Protein AF-A0A812U2S3-F1 (afdb_monomer_lite)

Organism: Symbiodinium pilosum (NCBI:txid2952)

Secondary structure (DSSP, 8-state):
--HHHHHSTT---GGGS-HHHHHHHHHHHHTTTT----BPPHHHHHHHHHHIIIIIHHHHHHHHHHTT-----GGGSBHHHHHHHHHH--SS-S-TTS--TTPPPHHHHHHHHHHHTTPPTT--EEEEEEE-STT-EEEEEEE--GGGGGTS-TTS-SEEE---BSSHHHHHHHHHHHHHHHHHHTT--

Foldseek 3Di:
DDLCVVQPVVDPDVVPGDPVSVVVVVVCVVVCVVPDQAFADPVLQVLLVVLVLQQCQVVLVVLCVVVPHDDSRSRVHGNVSSVVSSVVDDPVPSPPPDCNNDPPQLLRVLQVLVVVLVDDRPQKDWDKDWDDDPQTWIAIKIAHPPCVCVRDDVPDDRIFIFDTHNDPVVRVSRSSVRVSVSCVVVVSD

Radius of gyration: 26.61 Å; chains: 1; bounding box: 60×40×67 Å

Structure (mmCIF, N/CA/C/O backbone):
data_AF-A0A812U2S3-F1
#
_entry.id   AF-A0A812U2S3-F1
#
loop_
_atom_site.group_PDB
_atom_site.id
_atom_site.type_symbol
_atom_site.label_atom_id
_atom_site.label_alt_id
_atom_site.label_comp_id
_atom_site.label_asym_id
_atom_site.label_entity_id
_atom_site.label_seq_id
_atom_site.pdbx_PDB_ins_code
_atom_site.Cartn_x
_atom_site.Cartn_y
_atom_site.Cartn_z
_atom_site.occupancy
_atom_site.B_iso_or_equiv
_atom_site.auth_seq_id
_atom_site.auth_comp_id
_atom_site.auth_asym_id
_atom_site.auth_atom_id
_atom_site.pdbx_PDB_model_num
ATOM 1 N N . MET A 1 1 ? 23.421 -7.971 -20.730 1.00 55.56 1 MET A N 1
ATOM 2 C CA . MET A 1 1 ? 24.072 -6.638 -20.665 1.00 55.56 1 MET A CA 1
ATOM 3 C C . MET A 1 1 ? 23.275 -5.673 -21.524 1.00 55.56 1 MET A C 1
ATOM 5 O O . MET A 1 1 ? 22.844 -6.083 -22.593 1.00 55.56 1 MET A O 1
ATOM 9 N N . ASN A 1 2 ? 23.043 -4.443 -21.063 1.00 81.25 2 ASN A N 1
ATOM 10 C CA . ASN A 1 2 ? 22.184 -3.478 -21.749 1.00 81.25 2 ASN A CA 1
ATOM 11 C C . ASN A 1 2 ? 22.918 -2.851 -22.953 1.00 81.25 2 ASN A C 1
ATOM 13 O O . ASN A 1 2 ? 24.021 -2.327 -22.795 1.00 81.25 2 ASN A O 1
ATOM 17 N N . TYR A 1 3 ? 22.331 -2.903 -24.154 1.00 87.00 3 TYR A N 1
ATOM 18 C CA . TYR A 1 3 ? 22.928 -2.325 -25.369 1.00 87.00 3 TYR A CA 1
ATOM 19 C C . TYR A 1 3 ? 23.247 -0.833 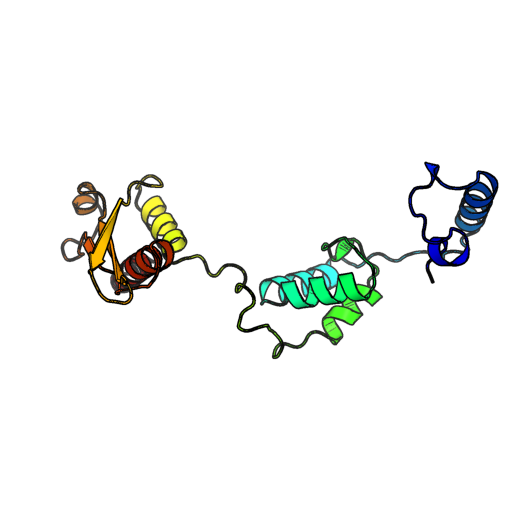-25.196 1.00 87.00 3 TYR A C 1
ATOM 21 O O . TYR A 1 3 ? 24.317 -0.384 -25.606 1.00 87.00 3 TYR A O 1
ATOM 29 N N . CYS A 1 4 ? 22.370 -0.084 -24.515 1.00 86.94 4 CYS A N 1
ATOM 30 C CA . CYS A 1 4 ? 22.551 1.350 -24.289 1.00 86.94 4 CYS A CA 1
ATOM 31 C C . CYS A 1 4 ? 23.781 1.676 -23.427 1.00 86.94 4 CYS A C 1
ATOM 33 O O . CYS A 1 4 ? 24.408 2.715 -23.614 1.00 86.94 4 CYS A O 1
ATOM 35 N N . GLU A 1 5 ? 24.138 0.811 -22.476 1.00 86.75 5 GLU A N 1
ATOM 36 C CA . GLU A 1 5 ? 25.301 1.031 -21.604 1.00 86.75 5 GLU A CA 1
ATOM 37 C C . GLU A 1 5 ? 26.612 0.871 -22.374 1.00 86.75 5 GLU A C 1
ATOM 39 O O . GLU A 1 5 ? 27.542 1.645 -22.170 1.00 86.75 5 GLU A O 1
ATOM 44 N N . ARG A 1 6 ? 26.672 -0.099 -23.296 1.00 89.94 6 ARG A N 1
ATOM 45 C CA . ARG A 1 6 ? 27.870 -0.373 -24.102 1.00 89.94 6 ARG A CA 1
ATOM 46 C C . ARG A 1 6 ? 28.031 0.573 -25.287 1.00 89.94 6 ARG A C 1
ATOM 48 O O . ARG A 1 6 ? 29.148 0.981 -25.575 1.00 89.94 6 ARG A O 1
ATOM 55 N N . ASN A 1 7 ? 26.934 0.885 -25.975 1.00 91.44 7 ASN A N 1
ATOM 56 C CA . ASN A 1 7 ? 26.986 1.529 -27.291 1.00 91.44 7 ASN A CA 1
ATOM 57 C C . ASN A 1 7 ? 26.410 2.951 -27.303 1.00 91.44 7 ASN A C 1
ATOM 59 O O . ASN A 1 7 ? 26.584 3.668 -28.281 1.00 91.44 7 ASN A O 1
ATOM 63 N N . CYS A 1 8 ? 25.713 3.372 -26.243 1.00 90.00 8 CYS A N 1
ATOM 64 C CA . CYS A 1 8 ? 24.950 4.623 -26.246 1.00 90.00 8 CYS A CA 1
ATOM 65 C C . CYS A 1 8 ? 25.267 5.548 -25.062 1.00 90.00 8 CYS A C 1
ATOM 67 O O . CYS A 1 8 ? 24.461 6.423 -24.757 1.00 90.00 8 CYS A O 1
ATOM 69 N N . PHE A 1 9 ? 26.386 5.356 -24.351 1.00 89.88 9 PHE A N 1
ATOM 70 C CA . PHE A 1 9 ? 26.747 6.153 -23.163 1.00 89.88 9 PHE A CA 1
ATOM 71 C C . PHE A 1 9 ? 25.614 6.248 -22.122 1.00 89.88 9 PHE A C 1
ATOM 73 O O . PHE A 1 9 ? 25.422 7.275 -21.477 1.00 89.88 9 PHE A O 1
ATOM 80 N N . SER A 1 10 ? 24.826 5.178 -21.968 1.00 88.62 10 SER A N 1
ATOM 81 C CA . SER A 1 10 ? 23.636 5.129 -21.100 1.00 88.62 10 SER A CA 1
ATOM 82 C C . SER A 1 10 ? 22.473 6.054 -21.498 1.00 88.62 10 SER A C 1
ATOM 84 O O . SER A 1 10 ? 21.500 6.173 -20.746 1.00 88.62 10 SER A O 1
ATOM 86 N N . ILE A 1 11 ? 22.504 6.673 -22.682 1.00 88.44 11 ILE A N 1
ATOM 87 C CA . ILE A 1 11 ? 21.376 7.429 -23.233 1.00 88.44 11 ILE A CA 1
ATOM 88 C C . ILE A 1 11 ? 20.291 6.437 -23.668 1.00 88.44 11 ILE A C 1
ATOM 90 O O . ILE A 1 11 ? 20.520 5.549 -24.486 1.00 88.44 11 ILE A O 1
ATOM 94 N N . ARG A 1 12 ? 19.091 6.587 -23.094 1.00 87.75 12 ARG A N 1
ATOM 95 C CA . ARG A 1 12 ? 17.937 5.702 -23.346 1.00 87.75 12 ARG A CA 1
ATOM 96 C C . ARG A 1 12 ? 16.897 6.304 -24.292 1.00 87.75 12 ARG A C 1
ATOM 98 O O . ARG A 1 12 ? 16.032 5.585 -24.773 1.00 87.75 12 ARG A O 1
ATOM 105 N N . ASN A 1 13 ? 16.947 7.617 -24.520 1.00 89.88 13 ASN A N 1
ATOM 106 C CA . ASN A 1 13 ? 16.038 8.288 -25.443 1.00 89.88 13 ASN A CA 1
ATOM 107 C C . ASN A 1 13 ? 16.608 8.196 -26.871 1.00 89.88 13 ASN A C 1
ATOM 109 O O . ASN A 1 13 ? 17.650 8.809 -27.113 1.00 89.88 13 ASN A O 1
ATOM 113 N N . PRO A 1 14 ? 15.953 7.489 -27.812 1.00 92.94 14 PRO A N 1
ATOM 114 C CA . PRO A 1 14 ? 16.480 7.295 -29.162 1.00 92.94 14 PRO A CA 1
ATOM 115 C C . PRO A 1 14 ? 16.635 8.600 -29.955 1.00 92.94 14 PRO A C 1
ATOM 117 O O . PRO A 1 14 ? 17.506 8.674 -30.812 1.00 92.94 14 PRO A O 1
ATOM 120 N N . TYR A 1 15 ? 15.868 9.652 -29.639 1.00 95.06 15 TYR A N 1
ATOM 121 C CA . TYR A 1 15 ? 15.997 10.961 -30.298 1.00 95.06 15 TYR A CA 1
ATOM 122 C C . TYR A 1 15 ? 17.316 11.682 -29.986 1.00 95.06 15 TYR A C 1
ATOM 124 O O . TYR A 1 15 ? 17.693 12.607 -30.698 1.00 95.06 15 TYR A O 1
ATOM 132 N N . ASN A 1 16 ? 18.014 11.259 -28.930 1.00 95.94 16 ASN A N 1
ATOM 133 C CA . ASN A 1 16 ? 19.301 11.819 -28.522 1.00 95.94 16 ASN A CA 1
ATOM 134 C C . ASN A 1 16 ? 20.486 10.960 -28.995 1.00 95.94 16 ASN A C 1
ATOM 136 O O . ASN A 1 16 ? 21.615 11.199 -28.566 1.00 95.94 16 ASN A O 1
ATOM 140 N N . LEU A 1 17 ? 20.238 9.931 -29.810 1.00 95.50 17 LEU A N 1
ATOM 141 C CA . LEU A 1 17 ? 21.271 9.038 -30.322 1.00 95.50 17 LEU A CA 1
ATOM 142 C C . LEU A 1 17 ? 21.637 9.395 -31.767 1.00 95.50 17 LEU A C 1
ATOM 144 O O . LEU A 1 17 ? 20.761 9.789 -32.540 1.00 95.50 17 LEU A O 1
ATOM 148 N N . PRO A 1 18 ? 22.910 9.219 -32.160 1.00 96.06 18 PRO A N 1
ATOM 149 C CA . PRO A 1 18 ? 23.306 9.255 -33.561 1.00 96.06 18 PRO A CA 1
ATOM 150 C C . PRO A 1 18 ? 22.506 8.251 -34.409 1.00 96.06 18 PRO A C 1
ATOM 152 O O . PRO A 1 18 ? 22.180 7.149 -33.957 1.00 96.06 18 PRO A O 1
ATOM 155 N N . ALA A 1 19 ? 22.180 8.636 -35.645 1.00 96.50 19 ALA A N 1
ATOM 156 C CA . ALA A 1 19 ? 21.325 7.840 -36.527 1.00 96.50 19 ALA A CA 1
ATOM 157 C C . ALA A 1 19 ? 21.929 6.465 -36.871 1.00 96.50 19 ALA A C 1
ATOM 159 O O . ALA A 1 19 ? 21.199 5.484 -36.996 1.00 96.50 19 ALA A O 1
ATOM 160 N N . ASP A 1 20 ? 23.253 6.386 -36.983 1.00 96.38 20 ASP A N 1
ATOM 161 C CA . ASP A 1 20 ? 24.019 5.161 -37.212 1.00 96.38 20 ASP A CA 1
ATOM 162 C C . ASP A 1 20 ? 23.902 4.171 -36.044 1.00 96.38 20 ASP A C 1
ATOM 164 O O . ASP A 1 20 ? 23.697 2.980 -36.273 1.00 96.38 20 ASP A O 1
ATOM 168 N N . VAL A 1 21 ? 23.920 4.654 -34.798 1.00 95.38 21 VAL A N 1
ATOM 169 C CA . VAL A 1 21 ? 23.727 3.812 -33.602 1.00 95.38 21 VAL A CA 1
ATOM 170 C C . VAL A 1 21 ? 22.309 3.233 -33.556 1.00 95.38 21 VAL A C 1
ATOM 172 O O . VAL A 1 21 ? 22.123 2.053 -33.260 1.00 95.38 21 VAL A O 1
ATOM 175 N N . VAL A 1 22 ? 21.293 4.041 -33.880 1.00 95.94 22 VAL A N 1
ATOM 176 C CA . VAL A 1 22 ? 19.899 3.565 -33.947 1.00 95.94 22 VAL A CA 1
ATOM 177 C C . VAL A 1 22 ? 19.724 2.547 -35.078 1.00 95.94 22 VAL A C 1
ATOM 179 O O . VAL A 1 22 ? 19.037 1.540 -34.897 1.00 95.94 22 VAL A O 1
ATOM 182 N N . ALA A 1 23 ? 20.364 2.773 -36.229 1.00 95.88 23 ALA A N 1
ATOM 183 C CA . ALA A 1 23 ? 20.330 1.849 -37.357 1.00 95.88 23 ALA A CA 1
ATOM 184 C C . ALA A 1 23 ? 20.982 0.493 -37.023 1.00 95.88 23 ALA A C 1
ATOM 186 O O . ALA A 1 23 ? 20.361 -0.539 -37.284 1.00 95.88 23 ALA A O 1
ATOM 187 N N . ASP A 1 24 ? 22.166 0.482 -36.394 1.00 95.88 24 ASP A N 1
ATOM 188 C CA . ASP A 1 24 ? 22.830 -0.750 -35.930 1.00 95.88 24 ASP A CA 1
ATOM 189 C C . ASP A 1 24 ? 21.950 -1.507 -34.926 1.00 95.88 24 ASP A C 1
ATOM 191 O O . ASP A 1 24 ? 21.725 -2.708 -35.083 1.00 95.88 24 ASP A O 1
ATOM 195 N N . PHE A 1 25 ? 21.366 -0.810 -33.946 1.00 94.75 25 PHE A N 1
ATOM 196 C CA . PHE A 1 25 ? 20.456 -1.430 -32.983 1.00 94.75 25 PHE A CA 1
ATOM 197 C C . PHE A 1 25 ? 19.269 -2.123 -33.667 1.00 94.75 25 PHE A C 1
ATOM 199 O O . PHE A 1 25 ? 18.984 -3.288 -33.388 1.00 94.75 25 PHE A O 1
ATOM 206 N N . LEU A 1 26 ? 18.582 -1.427 -34.580 1.00 94.88 26 LEU A N 1
ATOM 207 C CA . LEU A 1 26 ? 17.431 -1.981 -35.298 1.00 94.88 26 LEU A CA 1
ATOM 208 C C . LEU A 1 26 ? 17.824 -3.162 -36.190 1.00 94.88 26 LEU A C 1
ATOM 210 O O . LEU A 1 26 ? 17.052 -4.115 -36.310 1.00 94.88 26 LEU A O 1
ATOM 214 N N . GLN A 1 27 ? 19.007 -3.117 -36.806 1.00 96.25 27 GLN A N 1
ATOM 215 C CA . GLN A 1 27 ? 19.527 -4.220 -37.607 1.00 96.25 27 GLN A CA 1
ATOM 216 C C . GLN A 1 27 ? 19.771 -5.462 -36.742 1.00 96.25 27 GLN A C 1
ATOM 218 O O . GLN A 1 27 ? 19.245 -6.528 -37.052 1.00 96.25 27 GLN A O 1
ATOM 223 N N . ARG A 1 28 ? 20.481 -5.315 -35.620 1.00 94.81 28 ARG A N 1
ATOM 224 C CA . ARG A 1 28 ? 20.727 -6.404 -34.657 1.00 94.81 28 ARG A CA 1
ATOM 225 C C . ARG A 1 28 ? 19.437 -6.965 -34.069 1.00 94.81 28 ARG A C 1
ATOM 227 O O . ARG A 1 28 ? 19.294 -8.173 -33.911 1.00 94.81 28 ARG A O 1
ATOM 234 N N . TYR A 1 29 ? 18.464 -6.097 -33.800 1.00 91.94 29 TYR A N 1
ATOM 235 C CA . TYR A 1 29 ? 17.154 -6.507 -33.304 1.00 91.94 29 TYR A CA 1
ATOM 236 C C . TYR A 1 29 ? 16.396 -7.361 -34.316 1.00 91.94 29 TYR A C 1
ATOM 238 O O . TYR A 1 29 ? 15.892 -8.421 -33.959 1.00 91.94 29 TYR A O 1
ATOM 246 N N . ARG A 1 30 ? 16.384 -6.961 -35.592 1.00 91.25 30 ARG A N 1
ATOM 247 C CA . ARG A 1 30 ? 15.789 -7.764 -36.673 1.00 91.25 30 ARG A CA 1
ATOM 248 C C . ARG A 1 30 ? 16.503 -9.097 -36.887 1.00 91.25 30 ARG A C 1
ATOM 250 O O . ARG A 1 30 ? 15.851 -10.061 -37.268 1.00 91.25 30 ARG A O 1
ATOM 257 N N . ASN A 1 31 ? 17.806 -9.149 -36.627 1.00 94.75 31 ASN A N 1
ATOM 258 C CA . ASN A 1 31 ? 18.595 -10.377 -36.706 1.00 94.75 31 ASN A CA 1
ATOM 259 C C . ASN A 1 31 ? 18.383 -11.314 -35.502 1.00 94.75 31 ASN A C 1
ATOM 261 O O . ASN A 1 31 ? 18.855 -12.446 -35.531 1.00 94.75 31 ASN A O 1
ATOM 265 N N . GLY A 1 32 ? 17.677 -10.866 -34.455 1.00 91.06 32 GLY A N 1
ATOM 266 C CA . GLY A 1 32 ? 17.454 -11.652 -33.241 1.00 91.06 32 GLY A CA 1
ATOM 267 C C . GLY A 1 32 ? 18.642 -11.666 -32.274 1.00 91.06 32 GLY A C 1
ATOM 268 O O . GLY A 1 32 ? 18.648 -12.459 -31.336 1.00 91.06 32 GLY A O 1
ATOM 269 N N . ASP A 1 33 ? 19.624 -10.773 -32.438 1.00 93.12 33 ASP A N 1
ATOM 270 C CA . ASP A 1 33 ? 20.856 -10.749 -31.628 1.00 93.12 33 ASP A CA 1
ATOM 271 C C . ASP A 1 33 ? 20.600 -10.504 -30.128 1.00 93.12 33 ASP A C 1
ATOM 273 O O . ASP A 1 33 ? 21.470 -10.752 -29.290 1.00 93.12 33 ASP A O 1
ATOM 277 N N . PHE A 1 34 ? 19.420 -9.986 -29.773 1.00 87.25 34 PHE A N 1
ATOM 278 C CA . PHE A 1 34 ? 19.023 -9.721 -28.386 1.00 87.25 34 PHE A CA 1
ATOM 279 C C . PHE A 1 34 ? 18.280 -10.887 -27.719 1.00 87.25 34 PHE A C 1
ATOM 281 O O . PHE A 1 34 ? 18.028 -10.812 -26.516 1.00 87.25 34 PHE A O 1
ATOM 288 N N . GLY A 1 35 ? 17.979 -11.955 -28.468 1.00 86.31 35 GLY A N 1
ATOM 289 C CA . GLY A 1 35 ? 17.158 -13.075 -28.012 1.00 86.31 35 GLY A CA 1
ATOM 290 C C . GLY A 1 35 ? 15.682 -12.707 -27.832 1.00 86.31 35 GLY A C 1
ATOM 291 O O . GLY A 1 35 ? 15.306 -11.533 -27.790 1.00 86.31 35 GLY A O 1
ATOM 292 N N . GLU A 1 36 ? 14.834 -13.726 -27.722 1.00 85.31 36 GLU A N 1
ATOM 293 C CA . GLU A 1 36 ? 13.467 -13.537 -27.240 1.00 85.31 36 GLU A CA 1
ATOM 294 C C . GLU A 1 36 ? 13.507 -13.300 -25.728 1.00 85.31 36 GLU A C 1
ATOM 296 O O . GLU A 1 36 ? 14.192 -13.999 -24.979 1.00 85.31 36 GLU A O 1
ATOM 301 N N . VAL A 1 37 ? 12.812 -12.255 -25.281 1.00 85.56 37 VAL A N 1
ATOM 302 C CA . VAL A 1 37 ? 12.647 -11.982 -23.856 1.00 85.56 37 VAL A CA 1
ATOM 303 C C . VAL A 1 37 ? 11.333 -12.608 -23.430 1.00 85.56 37 VAL A C 1
ATOM 305 O O . VAL A 1 37 ? 10.272 -12.019 -23.636 1.00 85.56 37 VAL A O 1
ATOM 308 N N . ASP A 1 38 ? 11.419 -13.783 -22.817 1.00 89.00 38 ASP A N 1
ATOM 309 C CA . ASP A 1 38 ? 10.265 -14.425 -22.197 1.00 89.00 38 ASP A CA 1
ATOM 310 C C . ASP A 1 38 ? 9.816 -13.598 -20.992 1.00 89.00 38 ASP A C 1
ATOM 312 O O . ASP A 1 38 ? 10.457 -13.582 -19.933 1.00 89.00 38 ASP A O 1
ATOM 316 N N . LEU A 1 39 ? 8.722 -12.859 -21.179 1.00 93.44 39 LEU A N 1
ATOM 317 C CA . LEU A 1 39 ? 8.068 -12.135 -20.098 1.00 93.44 39 LEU A CA 1
ATOM 318 C C . LEU A 1 39 ? 7.561 -13.118 -19.041 1.00 93.44 39 LEU A C 1
ATOM 320 O O . LEU A 1 39 ? 7.212 -14.260 -19.331 1.00 93.44 39 LEU A O 1
ATOM 324 N N . CYS A 1 40 ? 7.525 -12.649 -17.798 1.00 95.62 40 CYS A N 1
ATOM 325 C CA . CYS A 1 40 ? 7.061 -13.426 -16.662 1.00 95.62 40 CYS A CA 1
ATOM 326 C C . CYS A 1 40 ? 5.629 -13.928 -16.877 1.00 95.62 40 CYS A C 1
ATOM 328 O O . CYS A 1 40 ? 4.731 -13.148 -17.202 1.00 95.62 40 CYS A O 1
ATOM 330 N N . SER A 1 41 ? 5.408 -15.224 -16.651 1.00 96.62 41 SER A N 1
ATOM 331 C CA . SER A 1 41 ? 4.064 -15.794 -16.655 1.00 96.62 41 SER A CA 1
ATOM 332 C C . SER A 1 41 ? 3.193 -15.213 -15.530 1.00 96.62 41 SER A C 1
ATOM 334 O O . SER A 1 41 ? 3.670 -14.882 -14.439 1.00 96.62 41 SER A O 1
ATOM 336 N N . ASP A 1 42 ? 1.874 -15.159 -15.749 1.00 97.06 42 ASP A N 1
ATOM 337 C CA . ASP A 1 42 ? 0.911 -14.660 -14.751 1.00 97.06 42 ASP A CA 1
ATOM 338 C C . ASP A 1 42 ? 1.019 -15.383 -13.404 1.00 97.06 42 ASP A C 1
ATOM 340 O O . ASP A 1 42 ? 0.791 -14.793 -12.345 1.00 97.06 42 ASP A O 1
ATOM 344 N N . LYS A 1 43 ? 1.396 -16.667 -13.431 1.00 97.56 43 LYS A N 1
ATOM 345 C CA . LYS A 1 43 ? 1.577 -17.491 -12.236 1.00 97.56 43 LYS A CA 1
ATOM 346 C C . LYS A 1 43 ? 2.709 -16.957 -11.354 1.00 97.56 43 LYS A C 1
ATOM 348 O O . LYS A 1 43 ? 2.486 -16.729 -10.166 1.00 97.56 43 LYS A O 1
ATOM 353 N N . VAL A 1 44 ? 3.895 -16.736 -11.922 1.00 97.62 44 VAL A N 1
ATOM 354 C CA . VAL A 1 44 ? 5.073 -16.253 -11.178 1.00 97.62 44 VAL A CA 1
ATOM 355 C C . VAL A 1 44 ? 4.881 -14.791 -10.764 1.00 97.62 44 VAL A C 1
ATOM 357 O O . VAL A 1 44 ? 5.150 -14.416 -9.620 1.00 97.62 44 VAL A O 1
ATOM 360 N N . ALA A 1 45 ? 4.294 -13.969 -11.637 1.00 97.75 45 ALA A N 1
ATOM 361 C CA . ALA A 1 45 ? 3.928 -12.598 -11.299 1.00 97.75 45 ALA A CA 1
ATOM 362 C C . ALA A 1 45 ? 2.932 -12.530 -10.127 1.00 97.75 45 ALA A C 1
ATOM 364 O O . ALA A 1 45 ? 3.067 -11.671 -9.251 1.00 97.75 45 ALA A O 1
ATOM 365 N N . SER A 1 46 ? 1.958 -13.445 -10.070 1.00 97.00 46 SER A N 1
ATOM 366 C CA . SER A 1 46 ? 0.999 -13.532 -8.962 1.00 97.00 46 SER A CA 1
ATOM 367 C C . SER A 1 46 ? 1.679 -13.891 -7.643 1.00 97.00 46 SER A C 1
ATOM 369 O O . SER A 1 46 ? 1.383 -13.269 -6.625 1.00 97.00 46 SER A O 1
ATOM 371 N N . GLN A 1 47 ? 2.648 -14.811 -7.660 1.00 97.75 47 GLN A N 1
ATOM 372 C CA . GLN A 1 47 ? 3.432 -15.154 -6.469 1.00 97.75 47 GLN A CA 1
ATOM 373 C C . GLN A 1 47 ? 4.202 -13.942 -5.928 1.00 97.75 47 GLN A C 1
ATOM 375 O O . GLN A 1 47 ? 4.118 -13.641 -4.737 1.00 97.75 47 GLN A O 1
ATOM 380 N N . ALA A 1 48 ? 4.883 -13.190 -6.798 1.00 97.25 48 ALA A N 1
ATOM 381 C CA . ALA A 1 48 ? 5.568 -11.961 -6.397 1.00 97.25 48 ALA A CA 1
ATOM 382 C C . ALA A 1 48 ? 4.590 -10.906 -5.846 1.00 97.25 48 ALA A C 1
ATOM 384 O O . ALA A 1 48 ? 4.865 -10.283 -4.818 1.00 97.25 48 ALA A O 1
ATOM 385 N N . LYS A 1 49 ? 3.416 -10.735 -6.473 1.00 96.25 49 LYS A N 1
ATOM 386 C CA . LYS A 1 49 ? 2.356 -9.833 -5.983 1.00 96.25 49 LYS A CA 1
ATOM 387 C C . LYS A 1 49 ? 1.834 -10.253 -4.607 1.00 96.25 49 LYS A C 1
ATOM 389 O O . LYS A 1 49 ? 1.557 -9.393 -3.773 1.00 96.25 49 LYS A O 1
ATOM 394 N N . ASP A 1 50 ? 1.725 -11.546 -4.329 1.00 95.31 50 ASP A N 1
ATOM 395 C CA . ASP A 1 50 ? 1.306 -12.024 -3.012 1.00 95.31 50 ASP A CA 1
ATOM 396 C C . ASP A 1 50 ? 2.367 -11.773 -1.933 1.00 95.31 50 ASP A C 1
ATOM 398 O O . ASP A 1 50 ? 2.013 -11.400 -0.813 1.00 95.31 50 ASP A O 1
ATOM 402 N N . LEU A 1 51 ? 3.659 -11.877 -2.261 1.00 94.44 51 LEU A N 1
ATOM 403 C CA . LEU A 1 51 ? 4.737 -11.457 -1.356 1.00 94.44 51 LEU A CA 1
ATOM 404 C C . LEU A 1 51 ? 4.694 -9.948 -1.084 1.00 94.44 51 LEU A C 1
ATOM 406 O O . LEU A 1 51 ? 4.814 -9.524 0.065 1.00 94.44 51 LEU A O 1
ATOM 410 N N . GLN A 1 52 ? 4.433 -9.131 -2.109 1.00 93.38 52 GLN A N 1
ATOM 411 C CA . GLN A 1 52 ? 4.261 -7.684 -1.944 1.00 93.38 52 GLN A CA 1
ATOM 412 C C . GLN A 1 52 ? 3.111 -7.351 -0.982 1.00 93.38 52 GLN A C 1
ATOM 414 O O . GLN A 1 52 ? 3.295 -6.524 -0.084 1.00 93.38 52 GLN A O 1
ATOM 419 N N . LYS A 1 53 ? 1.960 -8.032 -1.113 1.00 89.88 53 LYS A N 1
ATOM 420 C CA . LYS A 1 53 ? 0.807 -7.885 -0.200 1.00 89.88 53 LYS A CA 1
ATOM 421 C C . LYS A 1 53 ? 1.136 -8.286 1.239 1.00 89.88 53 LYS A C 1
ATOM 423 O O . LYS A 1 53 ? 0.600 -7.690 2.166 1.00 89.88 53 LYS A O 1
ATOM 428 N N . LYS A 1 54 ? 2.024 -9.266 1.435 1.00 87.62 54 LYS A N 1
ATOM 429 C CA . LYS A 1 54 ? 2.495 -9.724 2.756 1.00 87.62 54 LYS A CA 1
ATOM 430 C C . LYS A 1 54 ? 3.550 -8.809 3.394 1.00 87.62 54 LYS A C 1
ATOM 432 O O . LYS A 1 54 ? 4.110 -9.168 4.421 1.00 87.62 54 LYS A O 1
ATOM 437 N N . GLY A 1 55 ? 3.819 -7.640 2.810 1.00 86.69 55 GLY A N 1
ATOM 438 C CA . GLY A 1 55 ? 4.794 -6.671 3.319 1.00 86.69 55 GLY A CA 1
ATOM 439 C C . GLY A 1 55 ? 6.080 -6.585 2.496 1.00 86.69 55 GLY A C 1
ATOM 440 O O . GLY A 1 55 ? 6.847 -5.647 2.678 1.00 86.69 55 GLY A O 1
ATOM 441 N N . GLY A 1 56 ? 6.290 -7.467 1.514 1.00 91.94 56 GLY A N 1
ATOM 442 C CA . GLY A 1 56 ? 7.484 -7.481 0.657 1.00 91.94 56 GLY A CA 1
ATOM 443 C C . GLY A 1 56 ? 7.577 -6.347 -0.369 1.00 91.94 56 GLY A C 1
ATOM 444 O O . GLY A 1 56 ? 8.395 -6.408 -1.283 1.00 91.94 56 GLY A O 1
ATOM 445 N N . THR A 1 57 ? 6.727 -5.321 -0.272 1.00 93.31 57 THR A N 1
ATOM 446 C CA . THR A 1 57 ? 6.681 -4.222 -1.249 1.00 93.31 57 THR A CA 1
ATOM 44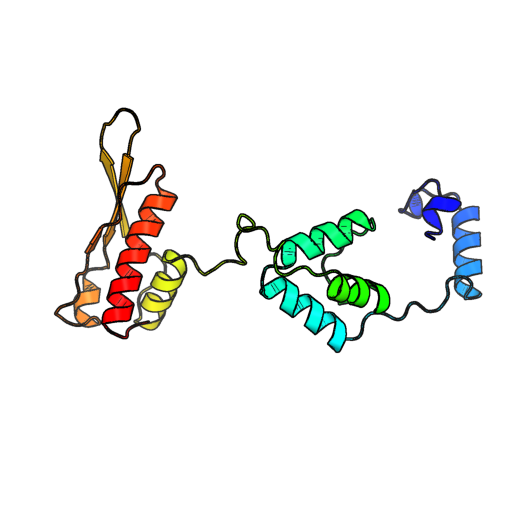7 C C . THR A 1 57 ? 7.983 -3.417 -1.268 1.00 93.31 57 THR A C 1
ATOM 449 O O . THR A 1 57 ? 8.470 -3.077 -2.346 1.00 93.31 57 THR A O 1
ATOM 452 N N . GLU A 1 58 ? 8.576 -3.125 -0.107 1.00 90.81 58 GLU A N 1
ATOM 453 C CA . GLU A 1 58 ? 9.834 -2.368 -0.050 1.00 90.81 58 GLU A CA 1
ATOM 454 C C . GLU A 1 58 ? 11.033 -3.203 -0.510 1.00 90.81 58 GLU A C 1
ATOM 456 O O . GLU A 1 58 ? 11.845 -2.707 -1.293 1.00 90.81 58 GLU A O 1
ATOM 461 N N . GLN A 1 59 ? 11.090 -4.491 -0.148 1.00 93.75 59 GLN A N 1
ATOM 462 C CA . GLN A 1 59 ? 12.101 -5.412 -0.680 1.00 93.75 59 GLN A CA 1
ATOM 463 C C . GLN A 1 59 ? 12.011 -5.520 -2.207 1.00 93.75 59 GLN A C 1
ATOM 465 O O . GLN A 1 59 ? 13.032 -5.436 -2.884 1.00 93.75 59 GLN A O 1
ATOM 470 N N . TRP A 1 60 ? 10.801 -5.606 -2.773 1.00 95.62 60 TRP A N 1
ATOM 471 C CA . TRP A 1 60 ? 10.612 -5.598 -4.226 1.00 95.62 60 TRP A CA 1
ATOM 472 C C . TRP A 1 60 ? 11.117 -4.301 -4.867 1.00 95.62 60 TRP A C 1
ATOM 474 O O . TRP A 1 60 ? 11.876 -4.337 -5.834 1.00 95.62 60 TRP A O 1
ATOM 484 N N . LYS A 1 61 ? 10.749 -3.135 -4.317 1.00 95.19 61 LYS A N 1
ATOM 485 C CA . LYS A 1 61 ? 11.234 -1.834 -4.812 1.00 95.19 61 LYS A CA 1
ATOM 486 C C . LYS A 1 61 ? 12.758 -1.741 -4.759 1.00 95.19 61 LYS A C 1
ATOM 488 O O . LYS A 1 61 ? 13.362 -1.232 -5.703 1.00 95.19 61 LYS A O 1
ATOM 493 N N . LYS A 1 62 ? 13.371 -2.204 -3.666 1.00 93.81 62 LYS A N 1
ATOM 494 C CA . LYS A 1 62 ? 14.827 -2.247 -3.491 1.00 93.81 62 LYS A CA 1
ATOM 495 C C . LYS A 1 62 ? 15.465 -3.152 -4.544 1.00 93.81 62 LYS A C 1
ATOM 497 O O . LYS A 1 62 ? 16.313 -2.675 -5.291 1.00 93.81 62 LYS A O 1
ATOM 502 N N . TYR A 1 63 ? 14.966 -4.379 -4.689 1.00 96.12 63 TYR A N 1
ATOM 503 C CA . TYR A 1 63 ? 15.427 -5.349 -5.682 1.00 96.12 63 TYR A CA 1
ATOM 504 C C . TYR A 1 63 ? 15.378 -4.786 -7.112 1.00 96.12 63 TYR A C 1
ATOM 506 O O . TYR A 1 63 ? 16.370 -4.807 -7.840 1.00 96.12 63 TYR A O 1
ATOM 514 N N . VAL A 1 64 ? 14.248 -4.189 -7.504 1.00 96.19 64 VAL A N 1
ATOM 515 C CA . VAL A 1 64 ? 14.067 -3.549 -8.819 1.00 96.19 64 VAL A CA 1
ATOM 516 C C . VAL A 1 64 ? 15.073 -2.411 -9.042 1.00 96.19 64 VAL A C 1
ATOM 518 O O . VAL A 1 64 ? 15.676 -2.322 -10.115 1.00 96.19 64 VAL A O 1
ATOM 521 N N . ARG A 1 65 ? 15.280 -1.547 -8.038 1.00 91.75 65 ARG A N 1
ATOM 522 C CA . ARG A 1 65 ? 16.199 -0.398 -8.126 1.00 91.75 65 ARG A CA 1
ATOM 523 C C . ARG A 1 65 ? 17.663 -0.814 -8.192 1.00 91.75 65 ARG A C 1
ATOM 525 O O . ARG A 1 65 ? 18.394 -0.255 -9.004 1.00 91.75 65 ARG A O 1
ATOM 532 N N . GLU A 1 66 ? 18.085 -1.784 -7.384 1.00 92.31 66 GLU A N 1
ATOM 533 C CA . GLU A 1 66 ? 19.457 -2.319 -7.393 1.00 92.31 66 GLU A CA 1
ATOM 534 C C . GLU A 1 66 ? 19.830 -2.905 -8.757 1.00 92.31 66 GLU A C 1
ATOM 536 O O . GLU A 1 66 ? 20.983 -2.849 -9.180 1.00 92.31 66 GLU A O 1
ATOM 541 N N . LYS A 1 67 ? 18.834 -3.414 -9.486 1.00 92.81 67 LYS A N 1
ATOM 542 C CA . LYS A 1 67 ? 18.989 -3.937 -10.845 1.00 92.81 67 LYS A CA 1
ATOM 543 C C . LYS A 1 67 ? 18.800 -2.870 -11.935 1.00 92.81 67 LYS A C 1
ATOM 545 O O . LYS A 1 67 ? 18.873 -3.185 -13.118 1.00 92.81 67 LYS A O 1
ATOM 550 N N . GLY A 1 68 ? 18.594 -1.605 -11.556 1.00 88.56 68 GLY A N 1
ATOM 551 C CA . GLY A 1 68 ? 18.538 -0.455 -12.466 1.00 88.56 68 GLY A CA 1
ATOM 552 C C . GLY A 1 68 ? 17.202 -0.262 -13.191 1.00 88.56 68 GLY A C 1
ATOM 553 O O . GLY A 1 68 ? 17.119 0.521 -14.151 1.00 88.56 68 GLY A O 1
ATOM 554 N N . PHE A 1 69 ? 16.156 -0.956 -12.748 1.00 91.06 69 PHE A N 1
ATOM 555 C CA . PHE A 1 69 ? 14.825 -0.870 -13.329 1.00 91.06 69 PHE A CA 1
ATOM 556 C C . PHE A 1 69 ? 13.936 0.144 -12.593 1.00 91.06 69 PHE A C 1
ATOM 558 O O . PHE A 1 69 ? 14.244 0.602 -11.492 1.00 91.06 69 PHE A O 1
ATOM 565 N N . LYS A 1 70 ? 12.839 0.553 -13.246 1.00 90.25 70 LYS A N 1
ATOM 566 C CA . LYS A 1 70 ? 11.916 1.585 -12.734 1.00 90.25 70 LYS A CA 1
ATOM 567 C C . LYS A 1 70 ? 10.468 1.113 -12.582 1.00 90.25 70 LYS A C 1
ATOM 569 O O . LYS A 1 70 ? 9.749 1.691 -11.774 1.00 90.25 70 LYS A O 1
ATOM 574 N N . SER A 1 71 ? 10.029 0.113 -13.353 1.00 95.00 71 SER A N 1
ATOM 575 C CA . SER A 1 71 ? 8.660 -0.412 -13.246 1.00 95.00 71 SER A CA 1
ATOM 576 C C . SER A 1 71 ? 8.512 -1.213 -11.953 1.00 95.00 71 SER A C 1
ATOM 578 O O . SER A 1 71 ? 9.425 -1.923 -11.550 1.00 95.00 71 SER A O 1
ATOM 580 N N . LEU A 1 72 ? 7.374 -1.126 -11.278 1.00 96.19 72 LEU A N 1
ATOM 581 C CA . LEU A 1 72 ? 7.113 -1.963 -10.103 1.00 96.19 72 LEU A CA 1
ATOM 582 C C . LEU A 1 72 ? 6.179 -3.131 -10.417 1.00 96.19 72 LEU A C 1
ATOM 584 O O . LEU A 1 72 ? 5.899 -3.917 -9.518 1.00 96.19 72 LEU A O 1
ATOM 588 N N . ASP A 1 73 ? 5.720 -3.273 -11.660 1.00 96.94 73 ASP A N 1
ATOM 589 C CA . ASP A 1 73 ? 4.865 -4.390 -12.054 1.00 96.94 73 ASP A CA 1
ATOM 590 C C . ASP A 1 73 ? 5.712 -5.622 -12.423 1.00 96.94 73 ASP A C 1
ATOM 592 O O . ASP A 1 73 ? 6.506 -5.542 -13.365 1.00 96.94 73 ASP A O 1
ATOM 596 N N . PRO A 1 74 ? 5.558 -6.767 -11.727 1.00 97.50 74 PRO A N 1
ATOM 597 C CA . PRO A 1 74 ? 6.289 -7.997 -12.036 1.00 97.50 74 PRO A CA 1
ATOM 598 C C . PRO A 1 74 ? 6.110 -8.502 -13.476 1.00 97.50 74 PRO A C 1
ATOM 600 O O . PRO A 1 74 ? 7.040 -9.088 -14.018 1.00 97.50 74 PRO A O 1
ATOM 603 N N . LEU A 1 75 ? 4.963 -8.239 -14.121 1.00 97.00 75 LEU A N 1
ATOM 604 C CA . LEU A 1 75 ? 4.700 -8.652 -15.513 1.00 97.00 75 LEU A CA 1
ATOM 605 C C . LEU A 1 75 ? 5.562 -7.910 -16.544 1.00 97.00 75 LEU A C 1
ATOM 607 O O . LEU A 1 75 ? 5.689 -8.348 -17.682 1.00 97.00 75 LEU A O 1
ATOM 611 N N . SER A 1 76 ? 6.177 -6.791 -16.155 1.00 95.44 76 SER A N 1
ATOM 612 C CA . SER A 1 76 ? 7.088 -6.039 -17.026 1.00 95.44 76 SER A CA 1
ATOM 613 C C . SER A 1 76 ? 8.487 -6.664 -17.126 1.00 95.44 76 SER A C 1
ATOM 615 O O . SER A 1 76 ? 9.353 -6.096 -17.793 1.00 95.44 76 SER A O 1
ATOM 617 N N . TYR A 1 77 ? 8.743 -7.773 -16.427 1.00 95.88 77 TYR A N 1
ATOM 618 C CA . TYR A 1 77 ? 10.071 -8.364 -16.278 1.00 95.88 77 TYR A CA 1
ATOM 619 C C . TYR A 1 77 ? 10.129 -9.807 -16.783 1.00 95.88 77 TYR A C 1
ATOM 621 O O . TYR A 1 77 ? 9.095 -10.471 -16.828 1.00 95.88 77 TYR A O 1
ATOM 629 N N . PRO A 1 78 ? 11.326 -10.317 -17.131 1.00 95.88 78 PRO A N 1
ATOM 630 C CA . PRO A 1 78 ? 11.507 -11.727 -17.457 1.00 95.88 78 PRO A CA 1
ATOM 631 C C . PRO A 1 78 ? 11.188 -12.642 -16.273 1.00 95.88 78 PRO A C 1
ATOM 633 O O . PRO A 1 78 ? 11.425 -12.265 -15.122 1.00 95.88 78 PRO A O 1
ATOM 636 N N . GLU A 1 79 ? 10.727 -13.865 -16.542 1.00 96.19 79 GLU A N 1
ATOM 637 C CA . GLU A 1 79 ? 10.371 -14.821 -15.481 1.00 96.19 79 GLU A CA 1
ATOM 638 C C . GLU A 1 79 ? 11.534 -15.072 -14.509 1.00 96.19 79 GLU A C 1
ATOM 640 O O . GLU A 1 79 ? 11.361 -14.990 -13.295 1.00 96.19 79 GLU A O 1
ATOM 645 N N . SER A 1 80 ? 12.747 -15.261 -15.034 1.00 95.44 80 SER A N 1
ATOM 646 C CA . SER A 1 80 ? 13.957 -15.494 -14.233 1.00 95.44 80 SER A CA 1
ATOM 647 C C . SER A 1 80 ? 14.290 -14.347 -13.273 1.00 95.44 80 SER A C 1
ATOM 649 O O . SER A 1 80 ? 14.793 -14.582 -12.175 1.00 95.44 80 SER A O 1
ATOM 651 N N . PHE A 1 81 ? 13.981 -13.103 -13.649 1.00 96.44 81 PHE A N 1
ATOM 652 C CA . PHE A 1 81 ? 14.174 -11.939 -12.787 1.00 96.44 81 PHE A CA 1
ATOM 653 C C . PHE A 1 81 ? 13.203 -11.953 -11.603 1.00 96.44 81 PHE A C 1
ATOM 655 O O . PHE A 1 81 ? 13.604 -11.730 -10.462 1.00 96.44 81 PHE A O 1
ATOM 662 N N . VAL A 1 82 ? 11.925 -12.228 -11.873 1.00 97.88 82 VAL A N 1
ATOM 663 C CA . VAL A 1 82 ? 10.886 -12.282 -10.836 1.00 97.88 82 VAL A CA 1
ATOM 664 C C . VAL A 1 82 ? 11.109 -13.481 -9.915 1.00 97.88 82 VAL A C 1
ATOM 666 O O . VAL A 1 82 ? 11.011 -13.343 -8.697 1.00 97.88 82 VAL A O 1
ATOM 669 N N . GLN A 1 83 ? 11.487 -14.629 -10.477 1.00 97.69 83 GLN A N 1
ATOM 670 C CA . GLN A 1 83 ? 11.852 -15.824 -9.724 1.00 97.69 83 GLN A CA 1
ATOM 671 C C . GLN A 1 83 ? 13.042 -15.554 -8.791 1.00 97.69 83 GLN A C 1
ATOM 673 O O . GLN A 1 83 ? 12.988 -15.895 -7.612 1.00 97.69 83 GLN A O 1
ATOM 678 N N . GLY A 1 84 ? 14.065 -14.840 -9.274 1.00 97.19 84 GLY A N 1
ATOM 679 C CA . GLY A 1 84 ? 15.210 -14.442 -8.456 1.00 97.19 84 GLY A CA 1
ATOM 680 C C . GLY A 1 84 ? 14.842 -13.539 -7.272 1.00 97.19 84 GLY A C 1
ATOM 681 O O . GLY A 1 84 ? 15.490 -13.616 -6.232 1.00 97.19 84 GLY A O 1
ATOM 682 N N . PHE A 1 85 ? 13.801 -12.709 -7.392 1.00 97.56 85 PHE A N 1
ATOM 683 C CA . PHE A 1 85 ? 13.252 -11.978 -6.246 1.00 97.56 85 PHE A CA 1
ATOM 684 C C . PHE A 1 85 ? 12.546 -12.910 -5.259 1.00 97.56 85 PHE A C 1
ATOM 686 O O . PHE A 1 85 ? 12.775 -12.799 -4.060 1.00 97.56 85 PHE A O 1
ATOM 693 N N . ILE A 1 86 ? 11.706 -13.827 -5.749 1.00 97.75 86 ILE A N 1
ATOM 694 C CA . ILE A 1 86 ? 10.973 -14.780 -4.902 1.00 97.75 86 ILE A CA 1
ATOM 695 C C . ILE A 1 86 ? 11.947 -15.639 -4.082 1.00 97.75 86 ILE A C 1
ATOM 697 O O . ILE A 1 86 ? 11.702 -15.881 -2.905 1.00 97.75 86 ILE A O 1
ATOM 701 N N . GLU A 1 87 ? 13.061 -16.062 -4.680 1.00 97.50 87 GLU A N 1
ATOM 702 C CA . GLU A 1 87 ? 14.100 -16.864 -4.020 1.00 97.50 87 GLU A CA 1
ATOM 703 C C . GLU A 1 87 ? 14.919 -16.079 -2.986 1.00 97.50 87 GLU A C 1
ATOM 705 O O . GLU A 1 87 ? 15.383 -16.658 -2.008 1.00 97.50 87 GLU A O 1
ATOM 710 N N . GLN A 1 88 ? 15.101 -14.772 -3.192 1.00 96.31 88 GLN A N 1
ATOM 711 C CA . GLN A 1 88 ? 15.854 -13.887 -2.290 1.00 96.31 88 GLN A CA 1
ATOM 712 C C . GLN A 1 88 ? 14.970 -13.190 -1.253 1.00 96.31 88 GLN A C 1
ATOM 714 O O . GLN A 1 88 ? 15.480 -12.443 -0.419 1.00 96.31 88 GLN A O 1
ATOM 719 N N . PHE A 1 89 ? 13.655 -13.392 -1.320 1.00 95.81 89 PHE A N 1
ATOM 720 C CA . PHE A 1 89 ? 12.713 -12.785 -0.398 1.00 95.81 89 PHE A CA 1
ATOM 721 C C . PHE A 1 89 ? 12.957 -13.299 1.022 1.00 95.81 89 PHE A C 1
ATOM 723 O O . PHE A 1 89 ? 12.852 -14.500 1.281 1.00 95.81 89 PHE A O 1
ATOM 730 N N . ASP A 1 90 ? 13.229 -12.379 1.946 1.00 93.81 90 ASP A N 1
ATOM 731 C CA . ASP A 1 90 ? 13.440 -12.694 3.354 1.00 93.81 90 ASP A CA 1
ATOM 732 C C . ASP A 1 90 ? 12.240 -12.213 4.188 1.00 93.81 90 ASP A C 1
ATOM 734 O O . ASP A 1 90 ? 12.040 -11.005 4.350 1.00 93.81 90 ASP A O 1
ATOM 738 N N . PRO A 1 91 ? 11.430 -13.127 4.753 1.00 90.44 91 PRO A N 1
ATOM 739 C CA . PRO A 1 91 ? 10.336 -12.763 5.646 1.00 90.44 91 PRO A CA 1
ATOM 740 C C . PRO A 1 91 ? 10.781 -12.037 6.928 1.00 90.44 91 PRO A C 1
ATOM 742 O O . PRO A 1 91 ? 9.942 -11.407 7.568 1.00 90.44 91 PRO A O 1
ATOM 745 N N . GLN A 1 92 ? 12.049 -12.146 7.341 1.00 86.62 92 GLN A N 1
ATOM 746 C CA . GLN A 1 92 ? 12.574 -11.495 8.548 1.00 86.62 92 GLN A CA 1
ATOM 747 C C . GLN A 1 92 ? 13.029 -10.055 8.291 1.00 86.62 92 GLN A C 1
ATOM 749 O O . GLN A 1 92 ? 12.900 -9.219 9.180 1.00 86.62 92 GLN A O 1
ATOM 754 N N . ASP A 1 93 ? 13.469 -9.740 7.068 1.00 81.81 93 ASP A N 1
ATOM 755 C CA . ASP A 1 93 ? 13.763 -8.369 6.606 1.00 81.81 93 ASP A CA 1
ATOM 756 C C . ASP A 1 93 ? 12.489 -7.634 6.148 1.00 81.81 93 ASP A C 1
ATOM 758 O O . ASP A 1 93 ? 12.508 -6.684 5.356 1.00 81.81 93 ASP A O 1
ATOM 762 N N . LEU A 1 94 ? 11.320 -8.110 6.582 1.00 76.75 94 LEU A N 1
ATOM 763 C CA . LEU A 1 94 ? 10.093 -7.339 6.490 1.00 76.75 94 LEU A CA 1
ATOM 764 C C . LEU A 1 94 ? 10.224 -6.198 7.486 1.00 76.75 94 LEU A C 1
ATOM 766 O O . LEU A 1 94 ? 9.874 -6.350 8.653 1.00 76.75 94 LEU A O 1
ATOM 770 N N . ASP A 1 95 ? 10.787 -5.093 6.997 1.00 59.53 95 ASP A N 1
ATOM 771 C CA . ASP A 1 95 ? 11.013 -3.855 7.725 1.00 59.53 95 ASP A CA 1
ATOM 772 C C . ASP A 1 95 ? 9.833 -3.599 8.670 1.00 59.53 95 ASP A C 1
ATOM 774 O O . ASP A 1 95 ? 8.713 -3.294 8.251 1.00 59.53 95 ASP A O 1
ATOM 778 N N . GLU A 1 96 ? 10.079 -3.796 9.966 1.00 56.03 96 GLU A N 1
ATOM 779 C CA . GLU A 1 96 ? 9.066 -3.678 11.015 1.00 56.03 96 GLU A CA 1
ATOM 780 C C . GLU A 1 96 ? 8.497 -2.243 11.059 1.00 56.03 96 GLU A C 1
ATOM 782 O O . GLU A 1 96 ? 7.397 -2.016 11.574 1.00 56.03 96 GLU A O 1
ATOM 787 N N . ASN A 1 97 ? 9.235 -1.302 10.444 1.00 52.62 97 ASN A N 1
ATOM 788 C CA . ASN A 1 97 ? 8.911 0.105 10.250 1.00 52.62 97 ASN A CA 1
ATOM 789 C C . ASN A 1 97 ? 8.465 0.463 8.826 1.00 52.62 97 ASN A C 1
ATOM 791 O O . ASN A 1 97 ? 8.016 1.598 8.623 1.00 52.62 97 ASN A 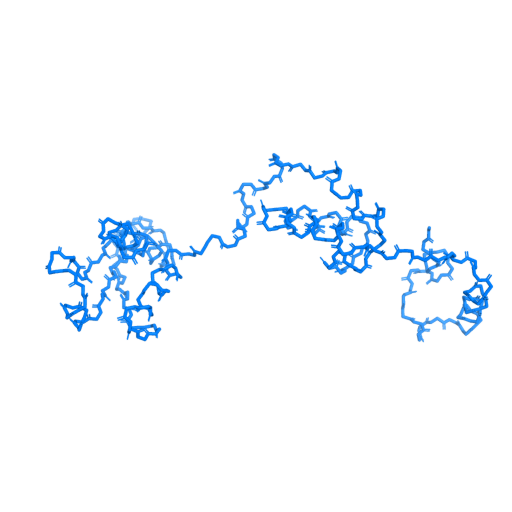O 1
ATOM 795 N N . ALA A 1 98 ? 8.539 -0.447 7.844 1.00 52.84 98 ALA A N 1
ATOM 796 C CA . ALA A 1 98 ? 7.857 -0.202 6.582 1.00 52.84 98 ALA A CA 1
ATOM 797 C C . ALA A 1 98 ? 6.375 -0.021 6.916 1.00 52.84 98 ALA A C 1
ATOM 799 O O . ALA A 1 98 ? 5.838 -0.772 7.737 1.00 52.84 98 ALA A O 1
ATOM 800 N N . PRO A 1 99 ? 5.696 0.984 6.336 1.00 51.34 99 PRO A N 1
ATOM 801 C CA . PRO A 1 99 ? 4.279 1.191 6.566 1.00 51.34 99 PRO A CA 1
ATOM 802 C C . PRO A 1 99 ? 3.567 -0.086 6.128 1.00 51.34 99 PRO A C 1
ATOM 804 O O . PRO A 1 99 ? 3.372 -0.306 4.932 1.00 51.34 99 PRO A O 1
ATOM 807 N N . ARG A 1 100 ? 3.271 -0.959 7.105 1.00 53.00 100 ARG A N 1
ATOM 808 C CA . ARG A 1 100 ? 2.632 -2.264 6.921 1.00 53.00 100 ARG A CA 1
ATOM 809 C C . ARG A 1 100 ? 1.519 -2.041 5.924 1.00 53.00 100 ARG A C 1
ATOM 811 O O . ARG A 1 100 ? 0.663 -1.206 6.222 1.00 53.00 100 ARG A O 1
ATOM 818 N N . GLY A 1 101 ? 1.591 -2.690 4.755 1.00 48.31 101 GLY A N 1
ATOM 819 C CA . GLY A 1 101 ? 0.659 -2.478 3.645 1.00 48.31 101 GLY A CA 1
ATOM 820 C C . GLY A 1 101 ? -0.734 -2.251 4.208 1.00 48.31 101 GLY A C 1
ATOM 821 O O . GLY A 1 101 ? -1.247 -3.150 4.864 1.00 48.31 101 GLY A O 1
ATOM 822 N N . HIS A 1 102 ? -1.208 -1.001 4.103 1.00 53.62 102 HIS A N 1
ATOM 823 C CA . HIS A 1 102 ? -2.107 -0.361 5.068 1.00 53.62 102 HIS A CA 1
ATOM 824 C C . HIS A 1 102 ? -3.022 -1.353 5.788 1.00 53.62 102 HIS A C 1
ATOM 826 O O . HIS A 1 102 ? -4.107 -1.665 5.293 1.00 53.62 102 HIS A O 1
ATOM 832 N N . ALA A 1 103 ? -2.613 -1.825 6.975 1.00 59.62 103 ALA A N 1
ATOM 833 C CA . ALA A 1 103 ? -3.607 -2.273 7.936 1.00 59.62 103 ALA A CA 1
ATOM 834 C C . ALA A 1 103 ? -4.598 -1.112 8.006 1.00 59.62 103 ALA A C 1
ATOM 836 O O . ALA A 1 103 ? -4.177 0.019 8.272 1.00 59.62 103 ALA A O 1
ATOM 837 N N . LEU A 1 104 ? -5.848 -1.355 7.589 1.00 73.31 104 LEU A N 1
ATOM 838 C CA . LEU A 1 104 ? -6.844 -0.295 7.504 1.00 73.31 104 LEU A CA 1
ATOM 839 C C . LEU A 1 104 ? -6.799 0.435 8.837 1.00 73.31 104 LEU A C 1
ATOM 841 O O . LEU A 1 104 ? -6.925 -0.204 9.883 1.00 73.31 104 LEU A O 1
ATOM 845 N N . SER A 1 105 ? -6.553 1.745 8.794 1.00 88.62 105 SER A N 1
ATOM 846 C CA . SER A 1 105 ? -6.543 2.531 10.019 1.00 88.62 105 SER A CA 1
ATOM 847 C C . SER A 1 105 ? -7.850 2.272 10.760 1.00 88.62 105 SER A C 1
ATOM 849 O O . SER A 1 105 ? -8.890 2.046 10.132 1.00 88.62 105 SER A O 1
ATOM 851 N N . SER A 1 106 ? -7.831 2.294 12.083 1.00 91.88 106 SER A N 1
ATOM 852 C CA . SER A 1 106 ? -9.025 2.120 12.907 1.00 91.88 106 SER A CA 1
ATOM 853 C C . SER A 1 106 ? -10.117 3.097 12.472 1.00 91.88 106 SER A C 1
ATOM 855 O O . SER A 1 106 ? -11.286 2.727 12.415 1.00 91.88 106 SER A O 1
ATOM 857 N N . ARG A 1 107 ? -9.734 4.303 12.021 1.00 92.56 107 ARG A N 1
ATOM 858 C CA . ARG A 1 107 ? -10.638 5.259 11.357 1.00 92.56 107 ARG A CA 1
ATOM 859 C C . ARG A 1 107 ? -11.294 4.700 10.093 1.00 92.56 107 ARG A C 1
ATOM 861 O O . ARG A 1 107 ? -12.495 4.861 9.903 1.00 92.56 107 ARG A O 1
ATOM 868 N N . SER A 1 108 ? -10.529 4.054 9.216 1.00 90.69 108 SER A N 1
ATOM 869 C CA . SER A 1 108 ? -11.040 3.441 7.981 1.00 90.69 108 SER A CA 1
ATOM 870 C C . SER A 1 108 ? -11.938 2.235 8.265 1.00 90.69 108 SER A C 1
ATOM 872 O O . SER A 1 108 ? -12.981 2.086 7.624 1.00 90.69 108 SER A O 1
ATOM 874 N N . ILE A 1 109 ? -11.564 1.399 9.242 1.00 93.12 109 ILE A N 1
ATOM 875 C CA . ILE A 1 109 ? -12.369 0.259 9.705 1.00 93.12 109 ILE A CA 1
ATOM 876 C C . ILE A 1 109 ? -13.706 0.760 10.255 1.00 93.12 109 ILE A C 1
ATOM 878 O O . ILE A 1 109 ? -14.759 0.304 9.810 1.00 93.12 109 ILE A O 1
ATOM 882 N N . LEU A 1 110 ? -13.671 1.742 11.159 1.00 94.81 110 LEU A N 1
ATOM 883 C CA . LEU A 1 110 ? -14.863 2.328 11.766 1.00 94.81 110 LEU A CA 1
ATOM 884 C C . LEU A 1 110 ? -15.773 2.982 10.722 1.00 94.81 110 LEU A C 1
ATOM 886 O O . LEU A 1 110 ? -16.962 2.685 10.681 1.00 94.81 110 LEU A O 1
ATOM 890 N N . ASN A 1 111 ? -15.223 3.814 9.832 1.00 93.75 111 ASN A N 1
ATOM 891 C CA . ASN A 1 111 ? -16.001 4.439 8.760 1.00 93.75 111 ASN A CA 1
ATOM 892 C C . ASN A 1 111 ? -16.669 3.395 7.858 1.00 93.75 111 ASN A C 1
ATOM 894 O O . ASN A 1 111 ? -17.815 3.570 7.456 1.00 93.75 111 ASN A O 1
ATOM 898 N N . SER A 1 112 ? -15.980 2.292 7.558 1.00 92.00 112 SER A N 1
ATOM 899 C CA . SER A 1 112 ? -16.560 1.200 6.769 1.00 92.00 112 SER A CA 1
ATOM 900 C C . SER A 1 112 ? -17.704 0.504 7.510 1.00 92.00 112 SER A C 1
ATOM 902 O O . SER A 1 112 ? -18.711 0.172 6.887 1.00 92.00 112 SER A O 1
ATOM 904 N N . ALA A 1 113 ? -17.576 0.308 8.825 1.00 94.19 113 ALA A N 1
ATOM 905 C CA . ALA A 1 113 ? -18.632 -0.254 9.668 1.00 94.19 113 ALA A CA 1
ATOM 906 C C . ALA A 1 113 ? -19.870 0.647 9.693 1.00 94.19 113 ALA A C 1
ATOM 908 O O . ALA A 1 113 ? -20.980 0.193 9.440 1.00 94.19 113 ALA A O 1
ATOM 909 N N . LEU A 1 114 ? -19.667 1.944 9.917 1.00 95.06 114 LEU A N 1
ATOM 910 C CA . LEU A 1 114 ? -20.742 2.928 9.968 1.00 95.06 114 LEU A CA 1
ATOM 911 C C . LEU A 1 114 ? -21.461 3.053 8.619 1.00 95.06 114 LEU A C 1
ATOM 913 O O . LEU A 1 114 ? -22.685 3.063 8.572 1.00 95.06 114 LEU A O 1
ATOM 917 N N . VAL A 1 115 ? -20.740 3.029 7.499 1.00 94.69 115 VAL A N 1
ATOM 918 C CA . VAL A 1 115 ? -21.390 3.017 6.177 1.00 94.69 115 VAL A CA 1
ATOM 919 C C . VAL A 1 115 ? -22.300 1.793 5.997 1.00 94.69 115 VAL A C 1
ATOM 921 O O . VAL A 1 115 ? -23.385 1.927 5.438 1.00 94.69 115 VAL A O 1
ATOM 924 N N . ARG A 1 116 ? -21.922 0.612 6.511 1.00 95.00 116 ARG A N 1
ATOM 925 C CA . ARG A 1 116 ? -22.784 -0.591 6.467 1.00 95.00 116 ARG A CA 1
ATOM 926 C C . ARG A 1 116 ? -24.034 -0.464 7.335 1.00 95.00 116 ARG A C 1
ATOM 928 O O . ARG A 1 116 ? -25.048 -1.070 7.015 1.00 95.00 116 ARG A O 1
ATOM 935 N N . LEU A 1 117 ? -23.957 0.328 8.400 1.00 93.94 117 LEU A N 1
ATOM 936 C CA . LEU A 1 117 ? -25.078 0.649 9.283 1.00 93.94 117 LEU A CA 1
ATOM 937 C C . LEU A 1 117 ? -25.930 1.827 8.765 1.00 93.94 117 LEU A C 1
ATOM 939 O O . LEU A 1 117 ? -26.876 2.228 9.432 1.00 93.94 117 LEU A O 1
ATOM 943 N N . GLY A 1 118 ? -25.617 2.376 7.584 1.00 96.00 118 GLY A N 1
ATOM 944 C CA . GLY A 1 118 ? -26.406 3.427 6.932 1.00 96.00 118 GLY A CA 1
ATOM 945 C C . GLY A 1 118 ? -25.959 4.866 7.216 1.00 96.00 118 GLY A C 1
ATOM 946 O O . GLY A 1 118 ? -26.645 5.801 6.806 1.00 96.00 118 GLY A O 1
ATOM 947 N N . PHE A 1 119 ? -24.816 5.075 7.875 1.00 95.62 119 PHE A N 1
ATOM 948 C CA . PHE A 1 119 ? -24.266 6.417 8.105 1.00 95.62 119 PHE A CA 1
ATOM 949 C C . PHE A 1 119 ? -23.493 6.933 6.879 1.00 95.62 119 PHE A C 1
ATOM 951 O O . PHE A 1 119 ? -22.827 6.162 6.182 1.00 95.62 119 PHE A O 1
ATOM 958 N N . ALA A 1 120 ? -23.520 8.246 6.617 1.00 93.81 120 ALA A N 1
ATOM 959 C CA . ALA A 1 120 ? -22.687 8.827 5.566 1.00 93.81 120 ALA A CA 1
ATOM 960 C C . ALA A 1 120 ? -21.218 8.949 6.009 1.00 93.81 120 ALA A C 1
ATOM 962 O O . ALA A 1 120 ? -20.887 9.058 7.194 1.00 93.81 120 ALA A O 1
ATOM 963 N N . ARG A 1 121 ? -20.303 8.962 5.032 1.00 89.50 121 ARG A N 1
ATOM 964 C CA . ARG A 1 121 ? -18.876 9.194 5.299 1.00 89.50 121 ARG A CA 1
ATOM 965 C C . ARG A 1 121 ? -18.678 10.596 5.880 1.00 89.50 121 ARG A C 1
ATOM 967 O O . ARG A 1 121 ? -19.109 11.570 5.275 1.00 89.50 121 ARG A O 1
ATOM 974 N N . GLY A 1 122 ? -17.970 10.684 7.006 1.00 87.69 122 GLY A N 1
ATOM 975 C CA . GLY A 1 122 ? -17.647 11.959 7.657 1.00 87.69 122 GLY A CA 1
ATOM 976 C C . GLY A 1 122 ? -18.679 12.454 8.673 1.00 87.69 122 GLY A C 1
ATOM 977 O O . GLY A 1 122 ? -18.493 13.531 9.221 1.00 87.69 122 GLY A O 1
ATOM 978 N N . GLU A 1 123 ? -19.730 11.682 8.970 1.00 92.38 123 GLU A N 1
ATOM 979 C CA . GLU A 1 123 ? -20.669 12.030 10.053 1.00 92.38 123 GLU A CA 1
ATOM 980 C C . GLU A 1 123 ? -20.080 11.872 11.458 1.00 92.38 123 GLU A C 1
ATOM 982 O O . GLU A 1 123 ? -20.625 12.400 12.425 1.00 92.38 123 GLU A O 1
ATOM 987 N N . VAL A 1 124 ? -18.969 11.148 11.583 1.00 93.81 124 VAL A N 1
ATOM 988 C CA . VAL A 1 124 ? -18.247 11.025 12.848 1.00 93.81 124 VAL A CA 1
ATOM 989 C C . VAL A 1 124 ? -17.449 12.293 13.095 1.00 93.81 124 VAL A C 1
ATOM 991 O O . VAL A 1 124 ? -16.610 12.677 12.277 1.00 93.81 124 VAL A O 1
ATOM 994 N N . SER A 1 125 ? -17.670 12.905 14.254 1.00 95.31 125 SER A N 1
ATOM 995 C CA . SER A 1 125 ? -16.926 14.088 14.679 1.00 95.31 125 SER A CA 1
ATOM 996 C C . SER A 1 125 ? -15.829 13.716 15.676 1.00 95.31 125 SER A C 1
ATOM 998 O O . SER A 1 125 ? -15.984 12.795 16.480 1.00 95.31 125 SER A O 1
ATOM 1000 N N . TYR A 1 126 ? -14.711 14.436 15.611 1.00 96.50 126 TYR A N 1
ATOM 1001 C CA . TYR A 1 126 ? -13.603 14.323 16.555 1.00 96.50 126 TYR A CA 1
ATOM 1002 C C . TYR A 1 126 ? -13.425 15.667 17.254 1.00 96.50 126 TYR A C 1
ATOM 1004 O O . TYR A 1 126 ? -13.322 16.704 16.600 1.00 96.50 126 TYR A O 1
ATOM 1012 N N . GLN A 1 127 ? -13.379 15.651 18.581 1.00 96.75 127 GLN A N 1
ATOM 1013 C CA . GLN A 1 127 ? -13.054 16.814 19.399 1.00 96.75 127 GLN A CA 1
ATOM 1014 C C . GLN A 1 127 ? -11.686 16.599 20.039 1.00 96.75 127 GLN A C 1
ATOM 1016 O O . GLN A 1 127 ? -11.477 15.596 20.720 1.00 96.75 127 GLN A O 1
ATOM 1021 N N . ILE A 1 128 ? -10.748 17.518 19.804 1.00 97.19 128 ILE A N 1
ATOM 1022 C CA . ILE A 1 128 ? -9.389 17.421 20.345 1.00 97.19 128 ILE A CA 1
ATOM 1023 C C . ILE A 1 128 ? -9.278 18.243 21.627 1.00 97.19 128 ILE A C 1
ATOM 1025 O O . ILE A 1 128 ? -9.407 19.465 21.616 1.00 97.19 128 ILE A O 1
ATOM 1029 N N . GLU A 1 129 ? -8.963 17.572 22.727 1.00 96.88 129 GLU A N 1
ATOM 1030 C CA . GLU A 1 129 ? -8.540 18.186 23.978 1.00 96.88 129 GLU A CA 1
ATOM 1031 C C . GLU A 1 129 ? -7.017 18.324 23.991 1.00 96.88 129 GLU A C 1
ATOM 1033 O O . GLU A 1 129 ? -6.288 17.379 23.683 1.00 96.88 129 GLU A O 1
ATOM 1038 N N . THR A 1 130 ? -6.513 19.490 24.391 1.00 95.25 130 THR A N 1
ATOM 1039 C CA . THR A 1 130 ? -5.076 19.708 24.602 1.00 95.25 130 THR A CA 1
ATOM 1040 C C . THR A 1 130 ? -4.817 19.934 26.080 1.00 95.25 130 THR A C 1
ATOM 1042 O O . THR A 1 130 ? -5.464 20.767 26.710 1.00 95.25 130 THR A O 1
ATOM 1045 N N . ARG A 1 131 ? -3.852 19.204 26.642 1.00 92.75 131 ARG A N 1
ATOM 1046 C CA . ARG A 1 131 ? -3.408 19.392 28.021 1.00 92.75 131 ARG A CA 1
ATOM 1047 C C . ARG A 1 131 ? -2.091 20.143 28.025 1.00 92.75 131 ARG A C 1
ATOM 1049 O O . ARG A 1 131 ? -1.080 19.625 27.537 1.00 92.75 131 ARG A O 1
ATOM 1056 N N . ASP A 1 132 ? -2.108 21.329 28.625 1.00 84.06 132 ASP A N 1
ATOM 1057 C CA . ASP A 1 132 ? -0.911 22.144 28.785 1.00 84.06 132 ASP A CA 1
ATOM 1058 C C . ASP A 1 132 ? 0.062 21.44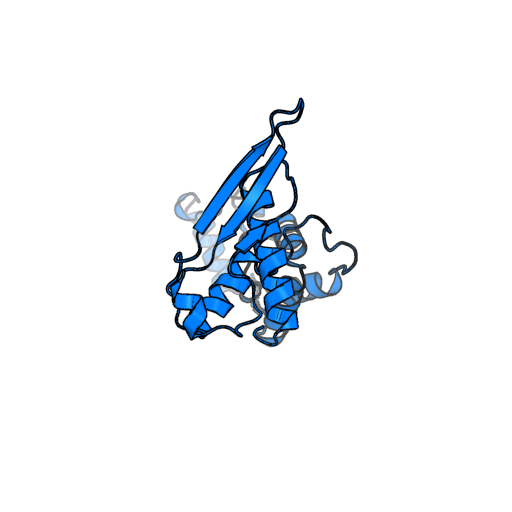2 29.741 1.00 84.06 132 ASP A C 1
ATOM 1060 O O . ASP A 1 132 ? -0.125 21.333 30.953 1.00 84.06 132 ASP A O 1
ATOM 1064 N N . THR A 1 133 ? 1.063 20.824 29.137 1.00 81.50 133 THR A N 1
ATOM 1065 C CA . THR A 1 133 ? 2.163 20.135 29.797 1.00 81.50 133 THR A CA 1
ATOM 1066 C C . THR A 1 133 ? 3.411 20.499 29.018 1.00 81.50 133 THR A C 1
ATOM 1068 O O . THR A 1 133 ? 3.324 20.848 27.842 1.00 81.50 133 THR A O 1
ATOM 1071 N N . LYS A 1 134 ? 4.593 20.317 29.617 1.00 85.94 134 LYS A N 1
ATOM 1072 C CA . LYS A 1 134 ? 5.882 20.544 28.936 1.00 85.94 134 LYS A CA 1
ATOM 1073 C C . LYS A 1 134 ? 6.000 19.857 27.559 1.00 85.94 134 LYS A C 1
ATOM 1075 O O . LYS A 1 134 ? 6.812 20.282 26.754 1.00 85.94 134 LYS A O 1
ATOM 1080 N N . ASN A 1 135 ? 5.188 18.825 27.295 1.00 84.88 135 ASN A N 1
ATOM 1081 C CA . ASN A 1 135 ? 5.173 18.057 26.048 1.00 84.88 135 ASN A CA 1
ATOM 1082 C C . ASN A 1 135 ? 3.839 18.125 25.275 1.00 84.88 135 ASN A C 1
ATOM 1084 O O . ASN A 1 135 ? 3.607 17.231 24.467 1.00 84.88 135 ASN A O 1
ATOM 1088 N N . ALA A 1 136 ? 2.963 19.105 25.554 1.00 83.06 136 ALA A N 1
ATOM 1089 C CA . ALA A 1 136 ? 1.674 19.343 24.883 1.00 83.06 136 ALA A CA 1
ATOM 1090 C C . ALA A 1 136 ? 0.971 18.054 24.409 1.00 83.06 136 ALA A C 1
ATOM 1092 O O . ALA A 1 136 ? 0.958 17.722 23.223 1.00 83.06 136 ALA A O 1
ATOM 1093 N N . LYS A 1 137 ? 0.416 17.284 25.352 1.00 94.00 137 LYS A N 1
ATOM 1094 C CA . LYS A 1 137 ? -0.323 16.065 25.008 1.00 94.00 137 LYS A CA 1
ATOM 1095 C C . LYS A 1 137 ? -1.721 16.417 24.510 1.00 94.00 137 LYS A C 1
ATOM 1097 O O . LYS A 1 137 ? -2.365 17.318 25.047 1.00 94.00 137 LYS A O 1
ATOM 1102 N N . LYS A 1 138 ? -2.202 15.657 23.532 1.00 96.06 138 LYS A N 1
ATOM 1103 C CA . LYS A 1 138 ?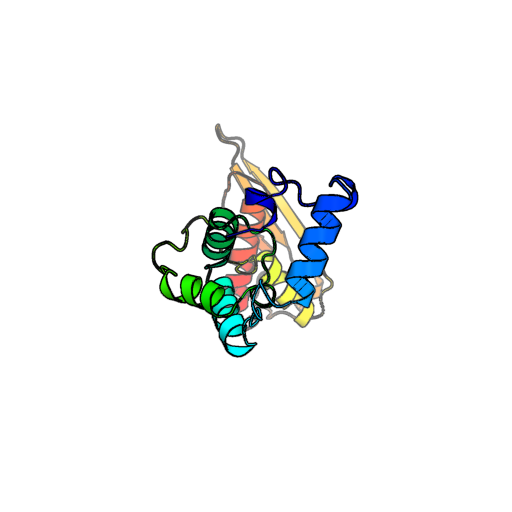 -3.516 15.811 22.906 1.00 96.06 138 LYS A CA 1
ATOM 1104 C C . LYS A 1 138 ? -4.341 14.541 23.053 1.00 96.06 138 LYS A C 1
ATOM 1106 O O . LYS A 1 138 ? -3.779 13.455 23.008 1.00 96.06 138 LYS A O 1
ATOM 1111 N N . ARG A 1 139 ? -5.651 14.652 23.213 1.00 97.06 139 ARG A N 1
ATOM 1112 C CA . ARG A 1 139 ? -6.580 13.519 23.298 1.00 97.06 139 ARG A CA 1
ATOM 1113 C C . ARG A 1 139 ? -7.758 13.790 22.380 1.00 97.06 139 ARG A C 1
ATOM 1115 O O . ARG A 1 139 ? -8.252 14.908 22.364 1.00 97.06 139 ARG A O 1
ATOM 1122 N N . ALA A 1 140 ? -8.202 12.791 21.627 1.00 97.69 140 ALA A N 1
ATOM 1123 C CA . ALA A 1 140 ? -9.397 12.918 20.805 1.00 97.69 140 ALA A CA 1
ATOM 1124 C C . ALA A 1 140 ? -10.584 12.237 21.489 1.00 97.69 140 ALA A C 1
ATOM 1126 O O . ALA A 1 140 ? -10.452 11.119 21.989 1.00 97.69 140 ALA A O 1
ATOM 1127 N N . ASN A 1 141 ? -11.739 12.892 21.457 1.00 97.62 141 ASN A N 1
ATOM 1128 C CA . ASN A 1 141 ? -13.034 12.301 21.760 1.00 97.62 141 ASN A CA 1
ATOM 1129 C C . ASN A 1 141 ? -13.803 12.159 20.446 1.00 97.62 141 ASN A C 1
ATOM 1131 O O . ASN A 1 141 ? -14.073 13.146 19.761 1.00 97.62 141 ASN A O 1
ATOM 1135 N N . LEU A 1 142 ? -14.106 10.924 20.075 1.00 97.56 142 LEU A N 1
ATOM 1136 C CA . LEU A 1 142 ? -14.902 10.576 18.909 1.00 97.56 142 LEU A CA 1
ATOM 1137 C C . LEU A 1 142 ? -16.370 10.541 19.320 1.00 97.56 142 LEU A C 1
ATOM 1139 O O . LEU A 1 142 ? -16.714 9.805 20.241 1.00 97.56 142 LEU A O 1
ATOM 1143 N N . ARG A 1 143 ? -17.232 11.282 18.621 1.00 97.75 143 ARG A N 1
ATOM 1144 C CA . ARG A 1 143 ? -18.682 11.267 18.846 1.00 97.75 143 ARG A CA 1
ATOM 1145 C C . ARG A 1 143 ? -19.425 10.798 17.600 1.00 97.75 143 ARG A C 1
ATOM 1147 O O . ARG A 1 143 ? -19.254 11.358 16.512 1.00 97.75 143 ARG A O 1
ATOM 1154 N N . LEU A 1 144 ? -20.249 9.769 17.781 1.00 96.94 144 LEU A N 1
ATOM 1155 C CA . LEU A 1 144 ? -21.198 9.286 16.783 1.00 96.94 144 LEU A CA 1
ATOM 1156 C C . LEU A 1 144 ? -22.393 10.250 16.673 1.00 96.94 144 LEU A C 1
ATOM 1158 O O . LEU A 1 144 ? -22.727 10.917 17.654 1.00 96.94 144 LEU A O 1
ATOM 1162 N N . PRO A 1 145 ? -23.046 10.345 15.502 1.00 95.81 145 PRO A N 1
ATOM 1163 C CA . PRO A 1 145 ? -24.223 11.196 15.344 1.00 95.81 145 PRO A CA 1
ATOM 1164 C C . PRO A 1 145 ? -25.374 10.703 16.232 1.00 95.81 145 PRO A C 1
ATOM 1166 O O . PRO A 1 145 ? -25.552 9.499 16.392 1.00 95.81 145 PRO A O 1
ATOM 1169 N N . ASP A 1 146 ? -26.195 11.615 16.760 1.00 95.44 146 ASP A N 1
ATOM 1170 C CA . ASP A 1 146 ? -27.245 11.278 17.742 1.00 95.44 146 ASP A CA 1
ATOM 1171 C C . ASP A 1 146 ? -28.255 10.238 17.212 1.00 95.44 146 ASP A C 1
ATOM 1173 O O . ASP A 1 146 ? -28.723 9.381 17.959 1.00 95.44 146 ASP A O 1
ATOM 1177 N N . ARG A 1 147 ? -28.513 10.225 15.895 1.00 95.44 147 ARG A N 1
ATOM 1178 C CA . ARG A 1 147 ? -29.352 9.205 15.235 1.00 95.44 147 ARG A CA 1
ATOM 1179 C C . ARG A 1 147 ? -28.822 7.775 15.372 1.00 95.44 147 ARG A C 1
ATOM 1181 O O . ARG A 1 147 ? -29.538 6.822 15.091 1.00 95.44 147 ARG A O 1
ATOM 1188 N N . ALA A 1 148 ? -27.570 7.597 15.792 1.00 93.88 148 ALA A N 1
ATOM 1189 C CA . ALA A 1 148 ? -27.004 6.277 16.021 1.00 93.88 148 ALA A CA 1
ATOM 1190 C C . ALA A 1 148 ? -27.709 5.506 17.145 1.00 93.88 148 ALA A C 1
ATOM 1192 O O . ALA A 1 148 ? -27.668 4.279 17.136 1.00 93.88 148 ALA A O 1
ATOM 1193 N N . ILE A 1 149 ? -28.423 6.203 18.037 1.00 95.56 149 ILE A N 1
ATOM 1194 C CA . ILE A 1 149 ? -29.291 5.602 19.061 1.00 95.56 149 ILE A CA 1
ATOM 1195 C C . ILE A 1 149 ? -30.365 4.693 18.440 1.00 95.56 149 ILE A C 1
ATOM 1197 O O . ILE A 1 149 ? -30.785 3.728 19.070 1.00 95.56 149 ILE A O 1
ATOM 1201 N N . GLU A 1 150 ? -30.799 4.971 17.207 1.00 95.31 150 GLU A N 1
ATOM 1202 C CA . GLU A 1 150 ? -31.851 4.205 16.526 1.00 95.31 150 GLU A CA 1
ATOM 1203 C C . GLU A 1 150 ? -31.345 2.877 15.940 1.00 95.31 150 GLU A C 1
ATOM 1205 O O . GLU A 1 150 ? -32.131 1.953 15.738 1.00 95.31 150 GLU A O 1
ATOM 1210 N N . VAL A 1 151 ? -30.043 2.781 15.648 1.00 95.94 151 VAL A N 1
ATOM 1211 C CA . VAL A 1 151 ? -29.441 1.652 14.912 1.00 95.94 151 VAL A CA 1
ATOM 1212 C C . VAL A 1 151 ? -28.551 0.789 15.810 1.00 95.94 151 VAL A C 1
ATOM 1214 O O . VAL A 1 151 ? -28.422 -0.415 15.587 1.00 95.94 151 VAL A O 1
ATOM 1217 N N . LEU A 1 152 ? -27.910 1.391 16.813 1.00 94.81 152 LEU A N 1
ATOM 1218 C CA . LEU A 1 152 ? -26.968 0.710 17.695 1.00 94.81 152 LEU A CA 1
ATOM 1219 C C . LEU A 1 152 ? -27.669 0.083 18.911 1.00 94.81 152 LEU A C 1
ATOM 1221 O O . LEU A 1 152 ? -28.730 0.546 19.330 1.00 94.81 152 LEU A O 1
ATOM 1225 N N . PRO A 1 153 ? -27.070 -0.953 19.528 1.00 95.38 153 PRO A N 1
ATOM 1226 C CA . PRO A 1 153 ? -27.567 -1.498 20.787 1.00 95.38 153 PRO A CA 1
ATOM 1227 C C . PRO A 1 153 ? -27.693 -0.407 21.858 1.00 95.38 153 PRO A C 1
ATOM 1229 O O . PRO A 1 153 ? -26.781 0.397 22.034 1.00 95.38 153 PRO A O 1
ATOM 1232 N N . SER A 1 154 ? -28.780 -0.420 22.634 1.00 92.38 154 SER A N 1
ATOM 1233 C CA . SER A 1 154 ? -29.085 0.626 23.626 1.00 92.38 154 SER A CA 1
ATOM 1234 C C . SER A 1 154 ? -28.033 0.793 24.732 1.00 92.38 154 SER A C 1
ATOM 1236 O O . SER A 1 154 ? -27.973 1.839 25.370 1.00 92.38 154 SER A O 1
ATOM 1238 N N . ALA A 1 155 ? -27.206 -0.228 24.975 1.00 93.94 155 ALA A N 1
ATOM 1239 C CA . ALA A 1 155 ? -26.107 -0.192 25.942 1.00 93.94 155 ALA A CA 1
ATOM 1240 C C . ALA A 1 155 ? -24.787 0.350 25.355 1.00 93.94 155 ALA A C 1
ATOM 1242 O O . ALA A 1 155 ? -23.788 0.460 26.071 1.00 93.94 155 ALA A O 1
ATOM 1243 N N . MET A 1 156 ? -24.746 0.651 24.055 1.00 95.12 156 MET A N 1
ATOM 1244 C CA . MET A 1 156 ? -23.533 1.092 23.380 1.00 95.12 156 MET A CA 1
ATOM 1245 C C . MET A 1 156 ? -23.287 2.591 23.618 1.00 95.12 156 MET A C 1
ATOM 1247 O O . MET A 1 156 ? -24.193 3.398 23.407 1.00 95.12 156 MET A O 1
ATOM 1251 N N . PRO A 1 157 ? -22.072 2.997 24.028 1.00 96.12 157 PRO A N 1
ATOM 1252 C CA . PRO A 1 157 ? -21.740 4.411 24.148 1.00 96.12 157 PRO A CA 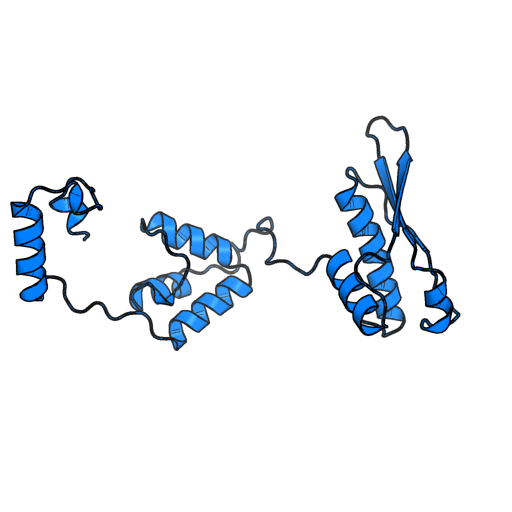1
ATOM 1253 C C . PRO A 1 157 ? -21.699 5.085 22.767 1.00 96.12 157 PRO A C 1
ATOM 1255 O O . PRO A 1 157 ? -21.323 4.467 21.773 1.00 96.12 157 PRO A O 1
ATOM 1258 N N . LEU A 1 158 ? -22.053 6.372 22.717 1.00 96.94 158 LEU A N 1
ATOM 1259 C CA . LEU A 1 158 ? -21.962 7.205 21.505 1.00 96.94 158 LEU A CA 1
ATOM 1260 C C . LEU A 1 158 ? -20.668 8.020 21.436 1.00 96.94 158 LEU A C 1
ATOM 1262 O O . LEU A 1 158 ? -20.357 8.604 20.398 1.00 96.94 158 LEU A O 1
ATOM 1266 N N . GLU A 1 159 ? -19.928 8.069 22.540 1.00 97.44 159 GLU A N 1
ATOM 1267 C CA . GLU A 1 159 ? -18.691 8.823 22.679 1.00 97.44 159 GLU A CA 1
ATOM 1268 C C . GLU A 1 159 ? -17.554 7.886 23.084 1.00 97.44 159 GLU A C 1
ATOM 1270 O O . GLU A 1 159 ? -17.694 7.061 23.990 1.00 97.44 159 GLU A O 1
ATOM 1275 N N . PHE A 1 160 ? -16.419 8.015 22.401 1.00 97.62 160 PHE A N 1
ATOM 1276 C CA . PHE A 1 160 ? -15.242 7.176 22.588 1.00 97.62 160 PHE A CA 1
ATOM 1277 C C . PHE A 1 160 ? -14.021 8.064 22.744 1.00 97.62 160 PHE A C 1
ATOM 1279 O O . PHE A 1 160 ? -13.646 8.804 21.835 1.00 97.62 160 PHE A O 1
ATOM 1286 N N . ALA A 1 161 ? -13.388 7.989 23.905 1.00 97.88 161 ALA A N 1
ATOM 1287 C CA . ALA A 1 161 ? -12.258 8.836 24.229 1.00 97.88 161 ALA A CA 1
ATOM 1288 C C . ALA A 1 161 ? -10.948 8.057 24.079 1.00 97.88 161 ALA A C 1
ATOM 1290 O O . ALA A 1 161 ? -10.744 7.048 24.753 1.00 97.88 161 ALA A O 1
ATOM 1291 N N . GLY A 1 162 ? -10.053 8.543 23.218 1.00 96.06 162 GLY A N 1
ATOM 1292 C CA . GLY A 1 162 ? -8.735 7.948 23.000 1.00 96.06 162 GLY A CA 1
ATOM 1293 C C . GLY A 1 162 ? -7.753 8.211 24.143 1.00 96.06 162 GLY A C 1
ATOM 1294 O O . GLY A 1 162 ? -8.079 8.829 25.161 1.00 96.06 162 GLY A O 1
ATOM 1295 N N . GLU A 1 163 ? -6.514 7.769 23.962 1.00 96.50 163 GLU A N 1
ATOM 1296 C CA . GLU A 1 163 ? -5.405 8.055 24.869 1.00 96.50 163 GLU A CA 1
ATOM 1297 C C . GLU A 1 163 ? -4.763 9.426 24.590 1.00 96.50 163 GLU A C 1
ATOM 1299 O O . GLU A 1 163 ? -4.966 10.045 23.544 1.00 96.50 163 GLU A O 1
ATOM 1304 N N . TRP A 1 164 ? -3.952 9.907 25.537 1.00 96.00 164 TRP A N 1
ATOM 1305 C CA . TRP A 1 164 ? -3.162 11.128 25.372 1.00 96.00 164 TRP A CA 1
ATOM 1306 C C . TRP A 1 164 ? -1.934 10.883 24.483 1.00 96.00 164 TRP A C 1
ATOM 1308 O O . TRP A 1 164 ? -0.994 10.201 24.888 1.00 96.00 164 TRP A O 1
ATOM 1318 N N . GLN A 1 165 ? -1.906 11.516 23.316 1.00 95.56 165 GLN A N 1
ATOM 1319 C CA . GLN A 1 165 ? -0.916 11.348 22.255 1.00 95.56 165 GLN A CA 1
ATOM 1320 C C . GLN A 1 165 ? -0.159 12.647 21.947 1.00 95.56 165 GLN A C 1
ATOM 1322 O O . GLN A 1 165 ? -0.466 13.717 22.473 1.00 95.56 165 GLN A O 1
ATOM 1327 N N . ARG A 1 166 ? 0.883 12.553 21.111 1.00 91.50 166 ARG A N 1
ATOM 1328 C CA . ARG A 1 166 ? 1.732 13.702 20.734 1.00 91.50 166 ARG A CA 1
ATOM 1329 C C . ARG A 1 166 ? 1.167 14.536 19.581 1.00 91.50 166 ARG A C 1
ATOM 1331 O O . ARG A 1 166 ? 1.522 15.701 19.450 1.00 91.50 166 ARG A O 1
ATOM 1338 N N . THR A 1 167 ? 0.336 13.945 18.725 1.00 93.44 167 THR A N 1
ATOM 1339 C CA . THR A 1 167 ? -0.198 14.589 17.515 1.00 93.44 167 THR A CA 1
ATOM 1340 C C . THR A 1 167 ? -1.699 14.346 17.391 1.00 93.44 167 THR A C 1
ATOM 1342 O O . THR A 1 167 ? -2.215 13.373 17.942 1.00 93.44 167 THR A O 1
ATOM 1345 N N . ASP A 1 168 ? -2.390 15.215 16.646 1.00 94.88 168 ASP A N 1
ATOM 1346 C CA . ASP A 1 168 ? -3.841 15.109 16.424 1.00 94.88 168 ASP A CA 1
ATOM 1347 C C . ASP A 1 168 ? -4.195 13.792 15.728 1.00 94.88 168 ASP A C 1
ATOM 1349 O O . ASP A 1 168 ? -5.043 13.047 16.205 1.00 94.88 168 ASP A O 1
ATOM 1353 N N . ALA A 1 169 ? -3.471 13.446 14.657 1.00 92.44 169 ALA A N 1
ATOM 1354 C CA . ALA A 1 169 ? -3.730 12.236 13.879 1.00 92.44 169 ALA A CA 1
ATOM 1355 C C . ALA A 1 169 ? -3.619 10.949 14.716 1.00 92.44 169 ALA A C 1
ATOM 1357 O O . ALA A 1 169 ? -4.437 10.045 14.562 1.00 92.44 169 ALA A O 1
ATOM 1358 N N . VAL A 1 170 ? -2.634 10.869 15.620 1.00 92.75 170 VAL A N 1
ATOM 1359 C CA . VAL A 1 170 ? -2.456 9.697 16.494 1.00 92.75 170 VAL A CA 1
ATOM 1360 C C . VAL A 1 170 ? -3.512 9.683 17.605 1.00 92.75 170 VAL A C 1
ATOM 1362 O O . VAL A 1 170 ? -3.987 8.613 17.979 1.00 92.75 170 VAL A O 1
ATOM 1365 N N . ALA A 1 171 ? -3.933 10.850 18.104 1.00 95.50 171 ALA A N 1
ATOM 1366 C CA . ALA A 1 171 ? -5.034 10.952 19.061 1.00 95.50 171 ALA A CA 1
ATOM 1367 C C . ALA A 1 171 ? -6.370 10.495 18.444 1.00 95.50 171 ALA A C 1
ATOM 1369 O O . ALA A 1 171 ? -7.079 9.692 19.051 1.00 95.50 171 ALA A O 1
ATOM 1370 N N . GLU A 1 172 ? -6.693 10.950 17.228 1.00 96.50 172 GLU A N 1
ATOM 1371 C CA . GLU A 1 172 ? -7.890 10.530 16.481 1.00 96.50 172 GLU A CA 1
ATOM 1372 C C . GLU A 1 172 ? -7.885 9.025 16.197 1.00 96.50 172 GLU A C 1
ATOM 1374 O O . GLU A 1 172 ? -8.906 8.356 16.362 1.00 96.50 172 GLU A O 1
ATOM 1379 N N . GLU A 1 173 ? -6.734 8.481 15.796 1.00 95.31 173 GLU A N 1
ATOM 1380 C CA . GLU A 1 173 ? -6.564 7.046 15.569 1.00 95.31 173 GLU A CA 1
ATOM 1381 C C . GLU A 1 173 ? -6.783 6.240 16.856 1.00 95.31 173 GLU A C 1
ATOM 1383 O O . GLU A 1 173 ? -7.487 5.233 16.829 1.00 95.31 173 GLU A O 1
ATOM 1388 N N . SER A 1 174 ? -6.273 6.718 17.996 1.00 96.00 174 SER A N 1
ATOM 1389 C CA . SER A 1 174 ? -6.478 6.086 19.304 1.00 96.00 174 SER A CA 1
ATOM 1390 C C . SER A 1 174 ? -7.955 6.076 19.729 1.00 96.00 174 SER A C 1
ATOM 1392 O O . SER A 1 174 ? -8.454 5.050 20.190 1.00 96.00 174 SER A O 1
ATOM 1394 N N . ALA A 1 175 ? -8.690 7.172 19.517 1.00 97.44 175 ALA A N 1
ATOM 1395 C CA . ALA A 1 175 ? -10.132 7.216 19.786 1.00 97.44 175 ALA A CA 1
ATOM 1396 C C . ALA A 1 175 ? -10.924 6.278 18.858 1.00 97.44 175 ALA A C 1
ATOM 1398 O O . ALA A 1 175 ? -11.837 5.576 19.296 1.00 97.44 175 ALA A O 1
ATOM 1399 N N . ALA A 1 176 ? -10.547 6.215 17.577 1.00 97.06 176 ALA A N 1
ATOM 1400 C CA . ALA A 1 176 ? -11.151 5.292 16.623 1.00 97.06 176 ALA A CA 1
ATOM 1401 C C . ALA A 1 176 ? -10.857 3.823 16.965 1.00 97.06 176 ALA A C 1
ATOM 1403 O O . ALA A 1 176 ? -11.727 2.973 16.794 1.00 97.06 176 ALA A O 1
ATOM 1404 N N . GLN A 1 177 ? -9.659 3.516 17.469 1.00 96.25 177 GLN A N 1
ATOM 1405 C CA . GLN A 1 177 ? -9.289 2.177 17.924 1.00 96.25 177 GLN A CA 1
ATOM 1406 C C . GLN A 1 177 ? -10.173 1.717 19.088 1.00 96.25 177 GLN A C 1
ATOM 1408 O O . GLN A 1 177 ? -10.637 0.575 19.089 1.00 96.25 177 GLN A O 1
ATOM 1413 N N . GLU A 1 178 ? -10.459 2.610 20.037 1.00 97.75 178 GLU A N 1
ATOM 1414 C CA . GLU A 1 178 ? -11.365 2.319 21.148 1.00 97.75 178 GLU A CA 1
ATOM 1415 C C . GLU A 1 178 ? -12.800 2.072 20.662 1.00 97.75 178 GLU A C 1
ATOM 1417 O O . GLU A 1 178 ? -13.423 1.081 21.048 1.00 97.75 178 GLU A O 1
ATOM 1422 N N . ALA A 1 179 ? -13.296 2.886 19.725 1.00 97.31 179 ALA A N 1
ATOM 1423 C CA . ALA A 1 179 ? -14.591 2.649 19.087 1.00 97.31 179 ALA A CA 1
ATOM 1424 C C . ALA A 1 179 ? -14.639 1.285 18.377 1.00 97.31 179 ALA A C 1
ATOM 1426 O O . ALA A 1 179 ? -15.550 0.495 18.611 1.00 97.31 179 ALA A O 1
ATOM 1427 N N . VAL A 1 180 ? -13.624 0.948 17.574 1.00 96.50 180 VAL A N 1
ATOM 1428 C CA . VAL A 1 180 ? -13.513 -0.358 16.899 1.00 96.50 180 VAL A CA 1
ATOM 1429 C C . VAL A 1 180 ? -13.519 -1.516 17.900 1.00 96.50 180 VAL A C 1
ATOM 1431 O O . VAL A 1 180 ? -14.169 -2.533 17.654 1.00 96.50 180 VAL A O 1
ATOM 1434 N N . ARG A 1 181 ? -12.825 -1.379 19.037 1.00 97.19 181 ARG A N 1
ATOM 1435 C CA . ARG A 1 181 ? -12.803 -2.390 20.104 1.00 97.19 181 ARG A CA 1
ATOM 1436 C C . ARG A 1 181 ? -14.206 -2.646 20.654 1.00 97.19 181 ARG A C 1
ATOM 1438 O O . ARG A 1 181 ? -14.597 -3.803 20.794 1.00 97.19 181 ARG A O 1
ATOM 1445 N N . VAL A 1 182 ? -14.968 -1.587 20.922 1.00 97.00 182 VAL A N 1
ATOM 1446 C CA . VAL A 1 182 ? -16.349 -1.699 21.409 1.00 97.00 182 VAL A CA 1
ATOM 1447 C C . VAL A 1 182 ? -17.267 -2.268 20.324 1.00 97.00 182 VAL A C 1
ATOM 1449 O O . VAL A 1 182 ? -18.017 -3.194 20.605 1.00 97.00 182 VAL A O 1
ATOM 1452 N N . PHE A 1 183 ? -17.164 -1.820 19.070 1.00 96.62 183 PHE A N 1
ATOM 1453 C CA . PHE A 1 183 ? -17.947 -2.371 17.952 1.00 96.62 183 PHE A CA 1
ATOM 1454 C C . PHE A 1 183 ? -17.753 -3.884 17.792 1.00 96.62 183 PHE A C 1
ATOM 1456 O O . PHE A 1 183 ? -18.731 -4.611 17.623 1.00 96.62 183 PHE A O 1
ATOM 1463 N N . LYS A 1 184 ? -16.513 -4.374 17.922 1.00 96.00 184 LYS A N 1
ATOM 1464 C CA . LYS A 1 184 ? -16.216 -5.816 17.930 1.00 96.00 184 LYS A CA 1
ATOM 1465 C C . LYS A 1 184 ? -16.865 -6.538 19.109 1.00 96.00 184 LYS A C 1
ATOM 1467 O O . LYS A 1 184 ? -17.408 -7.621 18.927 1.00 96.00 184 LYS A O 1
ATOM 1472 N N . ALA A 1 185 ? -16.846 -5.943 20.303 1.00 96.50 185 ALA A N 1
ATOM 1473 C CA . ALA A 1 185 ? -17.478 -6.530 21.487 1.00 96.50 185 ALA A CA 1
ATOM 1474 C C . ALA A 1 185 ? -19.003 -6.701 21.327 1.00 96.50 185 ALA A C 1
ATOM 1476 O O . ALA A 1 185 ? -19.576 -7.613 21.915 1.00 96.50 185 ALA A O 1
ATOM 1477 N N . TYR A 1 186 ? -19.638 -5.864 20.501 1.00 96.50 186 TYR A N 1
ATOM 1478 C CA . TYR A 1 186 ? -21.058 -5.951 20.148 1.00 96.50 186 TYR A CA 1
ATOM 1479 C C . TYR A 1 186 ? -21.337 -6.735 18.849 1.00 96.50 186 TYR A C 1
ATOM 1481 O O . TYR A 1 186 ? -22.487 -6.806 18.424 1.00 96.50 186 TYR A O 1
ATOM 1489 N N . GLY A 1 187 ? -20.321 -7.323 18.204 1.00 95.62 187 GLY A N 1
ATOM 1490 C CA . GLY A 1 187 ? -20.490 -8.103 16.970 1.00 95.62 187 GLY A CA 1
ATOM 1491 C C . GLY A 1 187 ? -20.860 -7.277 15.731 1.00 95.62 187 GLY A C 1
ATOM 1492 O O . GLY A 1 187 ? -21.443 -7.812 14.792 1.00 95.62 187 GLY A O 1
ATOM 1493 N N . LEU A 1 188 ? -20.544 -5.978 15.721 1.00 92.75 188 LEU A N 1
ATOM 1494 C CA . LEU A 1 188 ? -20.817 -5.067 14.596 1.00 92.75 188 LEU A CA 1
ATOM 1495 C C . LEU A 1 188 ? -19.666 -4.996 13.573 1.00 92.75 188 LEU A C 1
ATOM 1497 O O . LEU A 1 188 ? -19.786 -4.326 12.543 1.00 92.75 188 LEU A O 1
ATOM 1501 N N . LEU A 1 189 ? -18.542 -5.651 13.873 1.00 91.12 189 LEU A N 1
ATOM 1502 C CA . LEU A 1 189 ? -17.314 -5.720 13.079 1.00 91.12 189 LEU A CA 1
ATOM 1503 C C . LEU A 1 189 ? -16.805 -7.156 13.021 1.00 91.12 189 LEU A C 1
ATOM 1505 O O . LEU A 1 189 ? -16.467 -7.588 11.897 1.00 91.12 189 LEU A O 1
#

pLDDT: mean 91.5, std 9.74, range [48.31, 97.88]

Sequence (189 aa):
MNYCERNCFSIRNPYNLPADVVADFLQRYRNGDFGEVDLCSDKVASQAKDLQKKGGTEQWKKYVREKGFKSLDPLSYPESFVQGFIEQFDPQDLDENAPRGHALSSRSILNSALVRLGFARGEVSYQIETRDTKNAKKRANLRLPDRAIEVLPSAMPLEFAGEWQRTDAVAEESAAQEAVRVFKAYGLL